Protein AF-A0A9E5QUZ0-F1 (afdb_monomer)

Mean predicted aligned error: 5.56 Å

Radius of gyration: 16.13 Å; Cα contacts (8 Å, |Δi|>4): 243; chains: 1; bounding box: 41×37×41 Å

Sequence (195 aa):
MTRPKVFGIGLQRSGTTSLHLALQQLGYRSRHFVPELLQGLAQNPVLEKYEAFSDNPVPLFFRELDALYPGSKFILTVRPIEAWLASCAWMFREKRRAWGFDTRADVREIHARWYGQHHFDEMVFRQVYIQHHQEVALHFAHRTQDLLTLHLEEGKGHWEELVDFLGIEACPRKPFPHHLDRGPWYRLWRSWRGA

pLDDT: mean 88.88, std 15.57, range [38.16, 98.81]

Secondary structure (DSSP, 8-state):
-PPPPEEE-PPTTSSHHHHHHHHHHTT--EEES-GGGGG-STT-HHHHH-SEEESTTGGGGHHHHHHHSTT-EEEEEE--HHHHHHHHHHHHHHTTTTTTTTT-HHHHHHHHHHHSSSS--HHHHHHHHHHHHHHHHHHTTT-GGGEEEEESSS-S-HHHHHHHHTT-S---SSPPP-TT--S-HHHHHHHHT--

Foldseek 3Di:
DDQAAEEEQAEPQLCQVLVQVLCVVVVWQEAEECLQCVVDDPPRVVPVVTRYYTYPPRNVCVVVVCV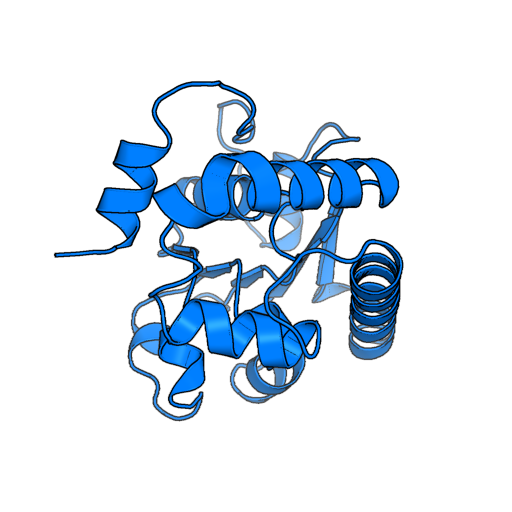VGPPHAYEYRDDPLVSSLVVLQCCQPPPCVVVVLVPDPSNQVSCCSQQVDSGDDSVSSSVSNVVSVVVVCVVCVPPVLRYHYHHPVDDDCSQVSVCVSSVHDDGDPDDRDDPPPPPPPVVVVVVSVPD

Nea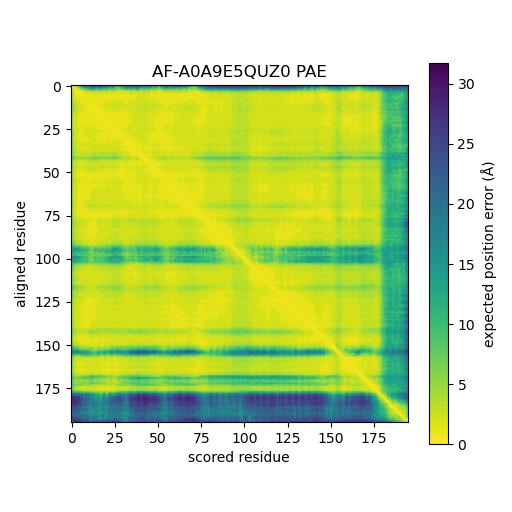rest PDB structures (foldseek):
  8y9p-assembly1_A  TM=7.844E-01  e=1.768E-12  Micromonospora sp.
  5tiz-assembly1_A  TM=7.396E-01  e=2.012E-10  Schistosoma japonicum
  5tix-assembly1_A  TM=7.441E-01  e=2.573E-10  Schistosoma haematobium
  6b54-assembly1_A  TM=7.383E-01  e=6.473E-10  Schistosoma haematobium
  7nxu-assembly1_A  TM=5.443E-01  e=2.080E+00  Tick-borne encephalitis virus

Solvent-accessible surface area (backbone atoms only — not comparable to full-atom values): 11357 Å² total; per-residue (Å²): 132,83,80,64,41,36,39,29,45,17,57,78,80,23,49,36,67,26,51,39,51,43,39,41,75,73,70,38,51,50,47,60,57,46,62,67,52,81,81,40,71,81,90,32,66,68,66,74,75,36,41,25,40,17,19,52,50,43,49,83,43,49,69,61,50,47,71,76,40,76,79,36,39,35,35,36,34,39,51,63,67,68,63,35,50,53,53,50,50,48,41,58,70,78,33,29,75,84,72,32,50,87,77,35,66,63,57,38,50,51,32,35,72,69,59,74,38,88,69,87,47,71,69,56,52,50,49,45,52,54,49,50,55,51,53,53,51,63,74,35,67,90,43,56,91,38,52,46,77,43,46,78,86,68,75,80,57,70,50,56,58,52,24,60,75,68,73,45,96,68,70,73,99,60,80,73,58,69,89,75,71,90,60,74,58,69,60,60,59,53,59,66,64,55,133

Structure (mmCIF, N/CA/C/O backbone):
data_AF-A0A9E5QUZ0-F1
#
_entry.id   AF-A0A9E5QUZ0-F1
#
loop_
_atom_site.group_PDB
_atom_site.id
_atom_site.type_symbol
_atom_site.label_atom_id
_atom_site.label_alt_id
_atom_site.label_comp_id
_atom_site.label_asym_id
_atom_site.label_entity_id
_atom_site.label_seq_id
_atom_site.pdbx_PDB_ins_code
_atom_site.Cartn_x
_atom_site.Cartn_y
_atom_site.Cartn_z
_atom_site.occupancy
_atom_site.B_iso_or_equiv
_atom_site.auth_seq_id
_atom_site.auth_comp_id
_atom_site.auth_asym_id
_atom_site.auth_atom_id
_atom_site.pdbx_PDB_model_num
ATOM 1 N N . MET A 1 1 ? -16.809 -7.770 19.202 1.00 46.09 1 MET A N 1
ATOM 2 C CA . MET A 1 1 ? -16.786 -7.557 17.738 1.00 46.09 1 MET A CA 1
ATOM 3 C C . MET A 1 1 ? -15.334 -7.519 17.296 1.00 46.09 1 MET A C 1
ATOM 5 O O . MET A 1 1 ? -14.530 -6.918 17.998 1.00 46.09 1 MET A O 1
ATOM 9 N N . THR A 1 2 ? -14.976 -8.210 16.216 1.00 67.69 2 THR A N 1
ATOM 10 C CA . THR A 1 2 ? -13.619 -8.167 15.651 1.00 67.69 2 THR A CA 1
ATOM 11 C C . THR A 1 2 ? -13.384 -6.808 14.998 1.00 67.69 2 THR A C 1
ATOM 13 O O . THR A 1 2 ? -14.261 -6.306 14.299 1.00 67.69 2 THR A O 1
ATOM 16 N N . ARG A 1 3 ? -12.219 -6.203 15.241 1.00 84.44 3 ARG A N 1
ATOM 17 C CA . ARG A 1 3 ? -11.814 -4.939 14.611 1.00 84.44 3 ARG A CA 1
ATOM 18 C C . ARG A 1 3 ? -11.865 -5.080 13.076 1.00 84.44 3 ARG A C 1
ATOM 20 O O . ARG A 1 3 ? -11.424 -6.124 12.587 1.00 84.44 3 ARG A O 1
ATOM 27 N N . PRO A 1 4 ? -12.369 -4.083 12.321 1.00 93.19 4 PRO A N 1
ATOM 28 C CA . PRO A 1 4 ? -12.302 -4.106 10.861 1.00 93.19 4 PRO A CA 1
ATOM 29 C C . PRO A 1 4 ? -10.870 -4.295 10.359 1.00 93.19 4 PRO A C 1
ATOM 31 O O . PRO A 1 4 ? -9.925 -3.795 10.980 1.00 93.19 4 PRO A O 1
ATOM 34 N N . LYS A 1 5 ? -10.699 -5.002 9.235 1.00 97.31 5 LYS A N 1
ATOM 35 C CA . LYS A 1 5 ? -9.377 -5.114 8.608 1.00 97.31 5 LYS A CA 1
ATOM 36 C C . LYS A 1 5 ? -8.971 -3.783 7.989 1.00 97.31 5 LYS A C 1
ATOM 38 O O . LYS A 1 5 ? -9.818 -3.006 7.552 1.00 97.31 5 LYS A O 1
ATOM 43 N N . VAL A 1 6 ? -7.664 -3.546 7.939 1.00 98.56 6 VAL A N 1
ATOM 44 C CA . VAL A 1 6 ? -7.078 -2.354 7.322 1.00 98.56 6 VAL A CA 1
ATOM 45 C C . VAL A 1 6 ? -6.160 -2.759 6.175 1.00 98.56 6 VAL A C 1
ATOM 47 O O . VAL A 1 6 ? -5.196 -3.499 6.372 1.00 98.56 6 VAL A O 1
ATOM 50 N N . PHE A 1 7 ? -6.419 -2.244 4.979 1.00 98.75 7 PHE A N 1
ATOM 51 C CA . PHE A 1 7 ? -5.617 -2.525 3.791 1.00 98.75 7 PHE A CA 1
ATOM 52 C C . PHE A 1 7 ? -4.936 -1.252 3.285 1.00 98.75 7 PHE A C 1
ATOM 54 O O . PHE A 1 7 ? -5.567 -0.324 2.787 1.00 98.75 7 PHE A O 1
ATOM 61 N N . GLY A 1 8 ? -3.614 -1.216 3.405 1.00 98.69 8 GLY A N 1
ATOM 62 C CA . GLY A 1 8 ? -2.746 -0.240 2.770 1.00 98.69 8 GLY A CA 1
ATOM 63 C C . GLY A 1 8 ? -2.577 -0.572 1.293 1.00 98.69 8 GLY A C 1
ATOM 64 O O . GLY A 1 8 ? -1.855 -1.506 0.946 1.00 98.69 8 GLY A O 1
ATOM 65 N N . ILE A 1 9 ? -3.222 0.218 0.441 1.00 98.75 9 ILE A N 1
ATOM 66 C CA . ILE A 1 9 ? -3.304 0.017 -1.011 1.00 98.75 9 ILE A CA 1
ATOM 67 C C . ILE A 1 9 ? -2.435 1.010 -1.791 1.00 98.75 9 ILE A C 1
ATOM 69 O O . ILE A 1 9 ? -2.605 1.182 -2.992 1.00 98.75 9 ILE A O 1
ATOM 73 N N . GLY A 1 10 ? -1.493 1.680 -1.129 1.00 97.94 10 GLY A N 1
ATOM 74 C CA . GLY A 1 10 ? -0.444 2.430 -1.815 1.00 97.94 10 GLY A CA 1
ATOM 75 C C . GLY A 1 10 ? 0.527 1.503 -2.547 1.00 97.94 10 GLY A C 1
ATOM 76 O O . GLY A 1 10 ? 0.887 0.441 -2.034 1.00 97.94 10 GLY A O 1
ATOM 77 N N . LEU A 1 11 ? 0.978 1.922 -3.732 1.00 97.44 11 LEU A N 1
ATOM 78 C CA . LEU A 1 11 ? 2.043 1.235 -4.465 1.00 97.44 11 LEU A CA 1
ATOM 79 C C . LEU A 1 11 ? 3.343 1.214 -3.649 1.00 97.44 11 LEU A C 1
ATOM 81 O O . LEU A 1 11 ? 3.579 2.067 -2.784 1.00 97.44 11 LEU A O 1
ATOM 85 N N . GLN A 1 12 ? 4.247 0.277 -3.948 1.00 94.56 12 GLN A N 1
ATOM 86 C CA . GLN A 1 12 ? 5.554 0.275 -3.295 1.00 94.56 12 GLN A CA 1
ATOM 87 C C . GLN A 1 12 ? 6.223 1.643 -3.461 1.00 94.56 12 GLN A C 1
ATOM 89 O O . GLN A 1 12 ? 6.097 2.281 -4.501 1.00 94.56 12 GLN A O 1
ATOM 94 N N . ARG A 1 13 ? 6.969 2.092 -2.446 1.00 93.44 13 ARG A N 1
ATOM 95 C CA . ARG A 1 13 ? 7.664 3.401 -2.439 1.00 93.44 13 ARG A CA 1
ATOM 96 C C . ARG A 1 13 ? 6.797 4.644 -2.311 1.00 93.44 13 ARG A C 1
ATOM 98 O O . ARG A 1 13 ? 7.357 5.740 -2.367 1.00 93.44 13 ARG A O 1
ATOM 105 N N . SER A 1 14 ? 5.509 4.498 -2.010 1.00 94.31 14 SER A N 1
ATOM 106 C CA . SER A 1 14 ? 4.663 5.618 -1.578 1.00 94.31 14 SER A CA 1
ATOM 107 C C . SER A 1 14 ? 4.526 5.754 -0.052 1.00 94.31 14 SER A C 1
ATOM 109 O O . SER A 1 14 ? 3.660 6.473 0.423 1.00 94.31 14 SER A O 1
ATOM 111 N N . GLY A 1 15 ? 5.379 5.082 0.733 1.00 93.50 15 GLY A N 1
ATOM 112 C CA . GLY A 1 15 ? 5.372 5.168 2.203 1.00 93.50 15 GLY A CA 1
ATOM 113 C C . GLY A 1 15 ? 4.672 4.007 2.921 1.00 93.50 15 GLY A C 1
ATOM 114 O O . GLY A 1 15 ? 4.355 4.105 4.104 1.00 93.50 15 GLY A O 1
ATOM 115 N N . THR A 1 16 ? 4.506 2.866 2.247 1.00 95.56 16 THR A N 1
ATOM 116 C CA . THR A 1 16 ? 3.902 1.642 2.810 1.00 95.56 16 THR A CA 1
ATOM 117 C C . THR A 1 16 ? 4.578 1.153 4.098 1.00 95.56 16 THR A C 1
ATOM 119 O O . THR A 1 16 ? 3.905 0.684 5.011 1.00 95.56 16 THR A O 1
ATOM 122 N N . THR A 1 17 ? 5.899 1.318 4.229 1.00 94.25 17 THR A N 1
ATOM 123 C CA . THR A 1 17 ? 6.632 0.999 5.467 1.00 94.25 17 THR A CA 1
ATOM 124 C C . THR A 1 17 ? 6.256 1.920 6.629 1.00 94.25 17 THR A C 1
ATOM 126 O O . THR A 1 17 ? 6.066 1.450 7.749 1.00 94.25 17 THR A O 1
ATOM 129 N N . SER A 1 18 ? 6.134 3.225 6.378 1.00 94.38 18 SER A N 1
ATOM 130 C CA . SER A 1 18 ? 5.685 4.190 7.385 1.00 94.38 18 SER A CA 1
ATOM 131 C C . SER A 1 18 ? 4.272 3.863 7.861 1.00 94.38 18 SER A C 1
ATOM 133 O O . SER A 1 18 ? 4.036 3.810 9.066 1.00 94.38 18 SER A O 1
ATOM 135 N N . LEU A 1 19 ? 3.370 3.539 6.927 1.00 96.50 19 LEU A N 1
ATOM 136 C CA . LEU A 1 19 ? 2.016 3.087 7.246 1.00 96.50 19 LEU A CA 1
ATOM 137 C C . LEU A 1 19 ? 2.019 1.813 8.104 1.00 96.50 19 LEU A C 1
ATOM 139 O O . LEU A 1 19 ? 1.341 1.762 9.127 1.00 96.50 19 LEU A O 1
ATOM 143 N N . HIS A 1 20 ? 2.803 0.799 7.726 1.00 97.31 20 HIS A N 1
ATOM 144 C CA . HIS A 1 20 ? 2.933 -0.437 8.501 1.00 97.31 20 HIS A CA 1
ATOM 145 C C . HIS A 1 20 ? 3.339 -0.161 9.952 1.00 97.31 20 HIS A C 1
ATOM 147 O O . HIS A 1 20 ? 2.675 -0.620 10.883 1.00 97.31 20 HIS A O 1
ATOM 153 N N . LEU A 1 21 ? 4.402 0.626 10.145 1.00 95.62 21 LEU A N 1
ATOM 154 C CA . LEU A 1 21 ? 4.889 0.993 11.472 1.00 95.62 21 LEU A CA 1
ATOM 155 C C . LEU A 1 21 ? 3.842 1.799 12.245 1.00 95.62 21 LEU A C 1
ATOM 157 O O . LEU A 1 21 ? 3.655 1.558 13.434 1.00 95.62 21 LEU A O 1
ATOM 161 N N . ALA A 1 22 ? 3.134 2.721 11.590 1.00 95.88 22 ALA A N 1
ATOM 162 C CA . ALA A 1 22 ? 2.086 3.508 12.230 1.00 95.88 22 ALA A CA 1
ATOM 163 C C . ALA A 1 22 ? 0.955 2.605 12.747 1.00 95.88 22 ALA A C 1
ATOM 165 O O . ALA A 1 22 ? 0.568 2.698 13.910 1.00 95.88 22 ALA A O 1
ATOM 166 N N . LEU A 1 23 ? 0.504 1.649 11.931 1.00 96.75 23 LEU A N 1
ATOM 167 C CA . LEU A 1 23 ? -0.525 0.682 12.315 1.00 96.75 23 LEU A CA 1
ATOM 168 C C . LEU A 1 23 ? -0.063 -0.223 13.467 1.00 96.75 23 LEU A C 1
ATOM 170 O O . LEU A 1 23 ? -0.828 -0.444 14.405 1.00 96.75 23 LEU A O 1
ATOM 174 N N . GLN A 1 24 ? 1.194 -0.682 13.471 1.00 95.50 24 GLN A N 1
ATOM 175 C CA . GLN A 1 24 ? 1.748 -1.417 14.620 1.00 95.50 24 GLN A CA 1
ATOM 176 C C . GLN A 1 24 ? 1.732 -0.576 15.901 1.00 95.50 24 GLN A C 1
ATOM 178 O O . GLN A 1 24 ? 1.397 -1.069 16.976 1.00 95.50 24 GLN A O 1
ATOM 183 N N . GLN A 1 25 ? 2.072 0.708 15.794 1.00 95.12 25 GLN A N 1
ATOM 184 C CA . GLN A 1 25 ? 2.065 1.629 16.928 1.00 95.12 25 GLN A CA 1
ATOM 185 C C . GLN A 1 25 ? 0.653 1.944 17.445 1.00 95.12 25 GLN A C 1
ATOM 187 O O . GLN A 1 25 ? 0.525 2.304 18.612 1.00 95.12 25 GLN A O 1
ATOM 192 N N . LEU A 1 26 ? -0.377 1.759 16.614 1.00 95.00 26 LEU A N 1
ATOM 193 C CA . LEU A 1 26 ? -1.802 1.805 16.971 1.00 95.00 26 LEU A CA 1
ATOM 194 C C . LEU A 1 26 ? -2.354 0.440 17.435 1.00 95.00 26 LEU A C 1
ATOM 196 O O . LEU A 1 26 ? -3.571 0.245 17.525 1.00 95.00 26 LEU A O 1
ATOM 200 N N . GLY A 1 27 ? -1.468 -0.524 17.697 1.00 94.69 27 GLY A N 1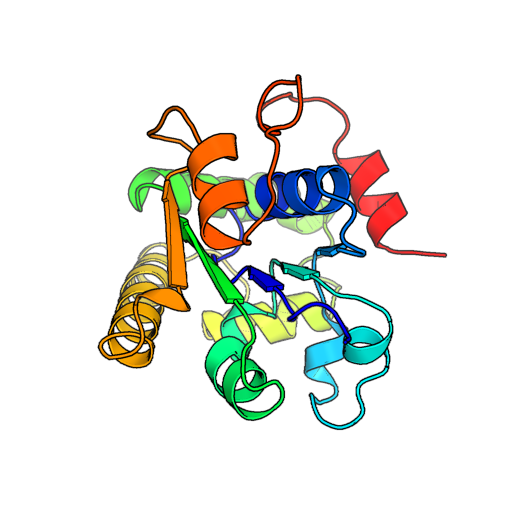
ATOM 201 C CA . GLY A 1 27 ? -1.810 -1.834 18.248 1.00 94.69 27 GLY A CA 1
ATOM 202 C C . GLY A 1 27 ? -2.347 -2.846 17.236 1.00 94.69 27 GLY A C 1
ATOM 203 O O . GLY A 1 27 ? -2.790 -3.911 17.651 1.00 94.69 27 GLY A O 1
ATOM 204 N N . TYR A 1 28 ? -2.321 -2.557 15.930 1.00 96.31 28 TYR A N 1
ATOM 205 C CA . TYR A 1 28 ? -2.699 -3.553 14.926 1.00 96.31 28 TYR A CA 1
ATOM 206 C C . TYR A 1 28 ? -1.621 -4.625 14.783 1.00 96.31 28 TYR A C 1
ATOM 208 O O . TYR A 1 28 ? -0.425 -4.327 14.660 1.00 96.31 28 TYR A O 1
ATOM 216 N N . ARG A 1 29 ? -2.055 -5.878 14.626 1.00 97.00 29 ARG A N 1
ATOM 217 C CA . ARG A 1 29 ? -1.212 -6.921 14.030 1.00 97.00 29 ARG A CA 1
ATOM 218 C C . ARG A 1 29 ? -1.064 -6.633 12.538 1.00 97.00 29 ARG A C 1
ATOM 220 O O . ARG A 1 29 ? -1.837 -7.128 11.724 1.00 97.00 29 ARG A O 1
ATOM 227 N N . SER A 1 30 ? -0.091 -5.795 12.187 1.00 97.50 30 SER A N 1
ATOM 228 C CA . SER A 1 30 ? 0.174 -5.399 10.802 1.00 97.50 30 SER A CA 1
ATOM 229 C C . SER A 1 30 ? 1.192 -6.321 10.123 1.00 97.50 30 SER A C 1
ATOM 231 O O . SER A 1 30 ? 2.169 -6.739 10.750 1.00 97.50 30 SER A O 1
ATOM 233 N N . ARG A 1 31 ? 0.985 -6.610 8.835 1.00 97.50 31 ARG A N 1
ATOM 234 C CA . ARG A 1 31 ? 1.892 -7.341 7.940 1.00 97.50 31 ARG A CA 1
ATOM 235 C C . ARG A 1 31 ? 2.284 -6.433 6.768 1.00 97.50 31 ARG A C 1
ATOM 237 O O . ARG A 1 31 ? 1.425 -5.857 6.104 1.00 97.50 31 ARG A O 1
ATOM 244 N N . HIS A 1 32 ? 3.585 -6.299 6.527 1.00 96.69 32 HIS A N 1
ATOM 245 C CA . HIS A 1 32 ? 4.154 -5.564 5.391 1.00 96.69 32 HIS A CA 1
ATOM 246 C C . HIS A 1 32 ? 4.755 -6.556 4.404 1.00 96.69 32 HIS A C 1
ATOM 248 O O . HIS A 1 32 ? 5.459 -7.464 4.845 1.00 96.69 32 HIS A O 1
ATOM 254 N N . PHE A 1 33 ? 4.465 -6.365 3.115 1.00 95.44 33 PHE A N 1
ATOM 255 C CA . PHE A 1 33 ? 4.785 -7.278 2.017 1.00 95.44 33 PHE A CA 1
ATOM 256 C C . PHE A 1 33 ? 4.197 -8.689 2.228 1.00 95.44 33 PHE A C 1
ATOM 258 O O . PHE A 1 33 ? 4.671 -9.465 3.058 1.00 95.44 33 PHE A O 1
ATOM 265 N N . VAL A 1 34 ? 3.140 -9.021 1.479 1.00 96.56 34 VAL A N 1
ATOM 266 C CA . VAL A 1 34 ? 2.245 -10.166 1.766 1.00 96.56 34 VAL A CA 1
ATOM 267 C C . VAL A 1 34 ? 2.179 -11.162 0.592 1.00 96.56 34 VAL A C 1
ATOM 269 O O . VAL A 1 34 ? 1.112 -11.376 0.012 1.00 96.56 34 VAL A O 1
ATOM 272 N N . PRO A 1 35 ? 3.311 -11.750 0.158 1.00 95.50 35 PRO A N 1
ATOM 273 C CA . PRO A 1 35 ? 3.368 -12.600 -1.036 1.00 95.50 35 PRO A CA 1
ATOM 274 C C . PRO A 1 35 ? 2.466 -13.838 -0.944 1.00 95.50 35 PRO A C 1
ATOM 276 O O . PRO A 1 35 ? 2.113 -14.413 -1.969 1.00 95.50 35 PRO A O 1
ATOM 279 N N . GLU A 1 36 ? 2.054 -14.228 0.264 1.00 96.88 36 GLU A N 1
ATOM 280 C CA . GLU A 1 36 ? 1.112 -15.316 0.514 1.00 96.88 36 GLU A CA 1
ATOM 281 C C . GLU A 1 36 ? -0.221 -15.110 -0.231 1.00 96.88 36 GLU A C 1
ATOM 283 O O . GLU A 1 36 ? -0.866 -16.092 -0.588 1.00 96.88 36 GLU A O 1
ATOM 288 N N . LEU A 1 37 ? -0.616 -13.865 -0.534 1.00 97.62 37 LEU A N 1
ATOM 289 C CA . LEU A 1 37 ? -1.840 -13.572 -1.295 1.00 97.62 37 LEU A CA 1
ATOM 290 C C . LEU A 1 37 ? -1.779 -14.044 -2.757 1.00 97.62 37 LEU A C 1
ATOM 292 O O . LEU A 1 37 ? -2.824 -14.282 -3.359 1.00 97.62 37 LEU A O 1
ATOM 296 N N . LEU A 1 38 ? -0.581 -14.237 -3.326 1.00 96.44 38 LEU A N 1
ATOM 297 C CA . LEU A 1 38 ? -0.421 -14.802 -4.675 1.00 96.44 38 LEU A CA 1
ATOM 298 C C . LEU A 1 38 ? -0.912 -16.256 -4.757 1.00 96.44 38 LEU A C 1
ATOM 300 O O . LEU A 1 38 ? -1.264 -16.723 -5.835 1.00 96.44 38 LEU A O 1
ATOM 304 N N . GLN A 1 39 ? -0.968 -16.958 -3.620 1.00 94.94 39 GLN A N 1
ATOM 305 C CA . GLN A 1 39 ? -1.424 -18.349 -3.527 1.00 94.94 39 GLN A CA 1
ATOM 306 C C . GLN A 1 39 ? -2.958 -18.464 -3.466 1.00 94.94 39 GLN A C 1
ATOM 308 O O . GLN A 1 39 ? -3.491 -19.571 -3.479 1.00 94.94 39 GLN A O 1
ATOM 313 N N . GLY A 1 40 ? -3.667 -17.331 -3.412 1.00 95.69 40 GLY A N 1
ATOM 314 C CA . GLY A 1 40 ? -5.121 -17.252 -3.297 1.00 95.69 40 GLY A CA 1
ATOM 315 C C . GLY A 1 40 ? -5.560 -16.473 -2.058 1.00 95.69 40 GLY A C 1
ATOM 316 O O . GLY A 1 40 ? -4.865 -16.436 -1.045 1.00 95.69 40 GLY A O 1
ATOM 317 N N . LEU A 1 41 ? -6.725 -15.828 -2.140 1.00 96.06 41 LEU A N 1
ATOM 318 C CA . LEU A 1 41 ? -7.267 -15.003 -1.051 1.00 96.06 41 LEU A CA 1
ATOM 319 C C . LEU A 1 41 ? -8.213 -15.789 -0.136 1.00 96.06 41 LEU A C 1
ATOM 321 O O . LEU A 1 41 ? -8.233 -15.579 1.074 1.00 96.06 41 LEU A O 1
ATOM 325 N N . ALA A 1 42 ? -8.992 -16.710 -0.706 1.00 92.00 42 ALA A N 1
ATOM 326 C CA . ALA A 1 42 ? -9.941 -17.514 0.050 1.00 92.00 42 ALA A CA 1
ATOM 327 C C . ALA A 1 42 ? -9.207 -18.421 1.045 1.00 92.00 42 ALA A C 1
ATOM 329 O O . ALA A 1 42 ? -8.295 -19.150 0.664 1.00 92.00 42 ALA A O 1
ATOM 330 N N . GLN A 1 43 ? -9.630 -18.386 2.314 1.00 88.81 43 GLN A N 1
ATOM 331 C CA . GLN A 1 43 ? -9.069 -19.208 3.396 1.00 88.81 43 GLN A CA 1
ATOM 332 C C . GLN A 1 43 ? -7.552 -19.023 3.585 1.00 88.81 43 GLN A C 1
ATOM 334 O O . GLN A 1 43 ? -6.875 -19.912 4.098 1.00 88.81 43 GLN A O 1
ATOM 339 N N . ASN A 1 44 ? -7.002 -17.869 3.187 1.00 94.81 44 ASN A N 1
ATOM 340 C CA . ASN A 1 44 ? -5.579 -17.607 3.333 1.00 94.81 44 ASN A CA 1
ATOM 341 C C . ASN A 1 44 ? -5.224 -17.375 4.818 1.00 94.81 44 ASN A C 1
ATOM 343 O O . ASN A 1 44 ? -5.670 -16.380 5.399 1.00 94.81 44 ASN A O 1
ATOM 347 N N . PRO A 1 45 ? -4.377 -18.217 5.446 1.00 95.56 45 PRO A N 1
ATOM 348 C CA . PRO A 1 45 ? -4.069 -18.098 6.872 1.00 95.56 45 PRO A CA 1
ATOM 349 C C . PRO A 1 45 ? -3.438 -16.758 7.265 1.00 95.56 45 PRO A C 1
ATOM 351 O O . PRO A 1 45 ? -3.577 -16.322 8.411 1.00 95.56 45 PRO A O 1
ATOM 354 N N . VAL A 1 46 ? -2.748 -16.079 6.335 1.00 96.56 46 VAL A N 1
ATOM 355 C CA . VAL A 1 46 ? -2.166 -14.759 6.613 1.00 96.56 46 VAL A CA 1
ATOM 356 C C . VAL A 1 46 ? -3.258 -13.727 6.884 1.00 96.56 46 VAL A C 1
ATOM 358 O O . VAL A 1 46 ? -3.097 -12.890 7.773 1.00 96.56 46 VAL A O 1
ATOM 361 N N . LEU A 1 47 ? -4.380 -13.817 6.162 1.00 96.00 47 LEU A N 1
ATOM 362 C CA . LEU A 1 47 ? -5.487 -12.882 6.292 1.00 96.00 47 LEU A CA 1
ATOM 363 C C . LEU A 1 47 ? -6.187 -13.057 7.640 1.00 96.00 47 LEU A C 1
ATOM 365 O O . LEU A 1 47 ? -6.603 -12.065 8.223 1.00 96.00 47 LEU A O 1
ATOM 369 N N . GLU A 1 48 ? -6.217 -14.265 8.201 1.00 92.38 48 GLU A N 1
ATOM 370 C CA . GLU A 1 48 ? -6.784 -14.525 9.532 1.00 92.38 48 GLU A CA 1
ATOM 371 C C . GLU A 1 48 ? -5.830 -14.161 10.684 1.00 92.38 48 GLU A C 1
ATOM 373 O O . GLU A 1 48 ? -6.251 -13.724 11.759 1.00 92.38 48 GLU A O 1
ATOM 378 N N . LYS A 1 49 ? -4.516 -14.293 10.467 1.00 95.38 49 LYS A N 1
ATOM 379 C CA . LYS A 1 49 ? -3.494 -14.033 11.495 1.00 95.38 49 LYS A CA 1
ATOM 380 C C . LYS A 1 49 ? -3.243 -12.545 11.757 1.00 95.38 49 LYS A C 1
ATOM 382 O O . LYS A 1 49 ? -2.795 -12.193 12.853 1.00 95.38 49 LYS A O 1
ATOM 387 N N . TYR A 1 50 ? -3.492 -11.689 10.774 1.00 97.38 50 TYR A N 1
ATOM 388 C CA . TYR A 1 50 ? -3.204 -10.258 10.837 1.00 97.38 50 TYR A CA 1
ATOM 389 C C . TYR A 1 50 ? -4.471 -9.418 10.626 1.00 97.38 50 TYR A C 1
ATOM 391 O O . TYR A 1 50 ? -5.498 -9.876 10.127 1.00 97.38 50 TYR A O 1
ATOM 399 N N . GLU A 1 51 ? -4.398 -8.165 11.057 1.00 97.62 51 GLU A N 1
ATOM 400 C CA . GLU A 1 51 ? -5.515 -7.210 11.047 1.00 97.62 51 GLU A CA 1
ATOM 401 C C . GLU A 1 51 ? -5.271 -6.071 10.066 1.00 97.62 51 GLU A C 1
ATOM 403 O O . GLU A 1 51 ? -6.214 -5.446 9.592 1.00 97.62 51 GLU A O 1
ATOM 408 N N . ALA A 1 52 ? -4.002 -5.808 9.762 1.00 98.38 52 ALA A N 1
ATOM 409 C CA . ALA A 1 52 ? -3.593 -4.780 8.833 1.00 98.38 52 ALA A CA 1
ATOM 410 C C . ALA A 1 52 ? -2.579 -5.330 7.829 1.00 98.38 52 ALA A C 1
ATOM 412 O O . ALA A 1 52 ? -1.686 -6.093 8.197 1.00 98.38 52 ALA A O 1
ATOM 413 N N . PHE A 1 53 ? -2.688 -4.911 6.576 1.00 98.62 53 PHE A N 1
ATOM 414 C CA . PHE A 1 53 ? -1.851 -5.387 5.477 1.00 98.62 53 PHE A CA 1
ATOM 415 C C . PHE A 1 53 ? -1.393 -4.195 4.654 1.00 98.62 53 PHE A C 1
ATOM 417 O O . PHE A 1 53 ? -2.155 -3.256 4.466 1.00 98.62 53 PHE A O 1
ATOM 424 N N . SER A 1 54 ? -0.155 -4.194 4.178 1.00 98.06 54 SER A N 1
ATOM 425 C CA . SER A 1 54 ? 0.374 -3.093 3.367 1.00 98.06 54 SER A CA 1
ATOM 426 C C . SER A 1 54 ? 1.489 -3.572 2.451 1.00 98.06 54 SER A C 1
ATOM 428 O O . SER A 1 54 ? 2.124 -4.593 2.729 1.00 98.06 54 SER A O 1
ATOM 430 N N . ASP A 1 55 ? 1.758 -2.780 1.412 1.00 97.25 55 ASP A N 1
ATOM 431 C CA . ASP A 1 55 ? 2.722 -3.089 0.351 1.00 97.25 55 ASP A CA 1
ATOM 432 C C . ASP A 1 55 ? 2.305 -4.279 -0.518 1.00 97.25 55 ASP A C 1
ATOM 434 O O . ASP A 1 55 ? 1.265 -4.907 -0.317 1.00 97.25 55 ASP A O 1
ATOM 438 N N . ASN A 1 56 ? 3.104 -4.570 -1.538 1.00 96.81 56 ASN A N 1
ATOM 439 C CA . ASN A 1 56 ? 2.770 -5.612 -2.494 1.00 96.81 56 ASN A CA 1
ATOM 440 C C . ASN A 1 56 ? 2.562 -6.994 -1.847 1.00 96.81 56 ASN A C 1
ATOM 442 O O . ASN A 1 56 ? 3.258 -7.348 -0.895 1.00 96.81 56 ASN A O 1
ATOM 446 N N . PRO A 1 57 ? 1.646 -7.811 -2.389 1.00 97.75 57 PRO A N 1
AT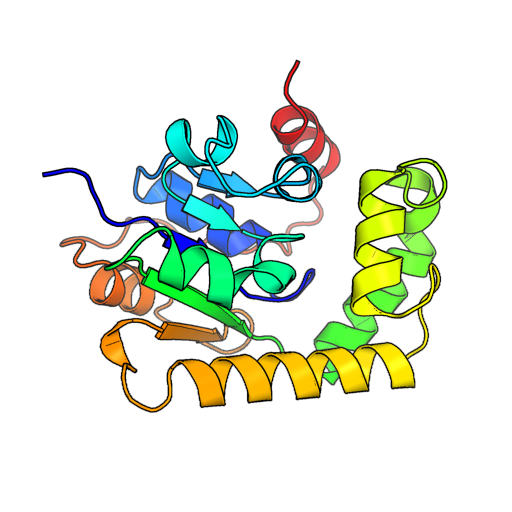OM 447 C CA . PRO A 1 57 ? 0.753 -7.561 -3.521 1.00 97.75 57 PRO A CA 1
ATOM 448 C C . PRO A 1 57 ? -0.606 -6.960 -3.115 1.00 97.75 57 PRO A C 1
ATOM 450 O O . PRO A 1 57 ? -1.529 -7.008 -3.916 1.00 97.75 57 PRO A O 1
ATOM 453 N N . VAL A 1 58 ? -0.777 -6.417 -1.901 1.00 98.56 58 VAL A N 1
ATOM 454 C CA . VAL A 1 58 ? -2.088 -5.941 -1.404 1.00 98.56 58 VAL A CA 1
ATOM 455 C C . VAL A 1 58 ? -2.818 -5.022 -2.397 1.00 98.56 58 VAL A C 1
ATOM 457 O O . VAL A 1 58 ? -4.000 -5.269 -2.638 1.00 98.56 58 VAL A O 1
ATOM 460 N N . PRO A 1 59 ? -2.166 -4.031 -3.047 1.00 98.56 59 PRO A N 1
ATOM 461 C CA . PRO A 1 59 ? -2.870 -3.166 -3.987 1.00 98.56 59 PRO A CA 1
ATOM 462 C C . PRO A 1 59 ? -3.308 -3.868 -5.283 1.00 98.56 59 PRO A C 1
ATOM 464 O O . PRO A 1 59 ? -4.196 -3.351 -5.942 1.00 98.56 59 PRO A O 1
ATOM 467 N N . LEU A 1 60 ? -2.755 -5.039 -5.641 1.00 98.31 60 LEU A N 1
ATOM 468 C CA . LEU A 1 60 ? -3.244 -5.833 -6.784 1.00 98.31 60 LEU A CA 1
ATOM 469 C C . LEU A 1 60 ? -4.619 -6.451 -6.513 1.00 98.31 60 LEU A C 1
ATOM 471 O O . LEU A 1 60 ? -5.346 -6.737 -7.454 1.00 98.31 60 LEU A O 1
ATOM 475 N N . PHE A 1 61 ? -4.946 -6.685 -5.240 1.00 98.50 61 PHE A N 1
ATOM 476 C CA . PHE A 1 61 ? -6.103 -7.475 -4.814 1.00 98.50 61 PHE A CA 1
ATOM 477 C C . PHE A 1 61 ? -7.137 -6.651 -4.041 1.00 98.50 61 PHE A C 1
ATOM 479 O O . PHE A 1 61 ? -7.964 -7.208 -3.323 1.00 98.50 61 PHE A O 1
ATOM 486 N N . PHE A 1 62 ? -7.065 -5.317 -4.086 1.00 98.56 62 PHE A N 1
ATOM 487 C CA . PHE A 1 62 ? -7.852 -4.488 -3.169 1.00 98.56 62 PHE A CA 1
ATOM 488 C C . PHE A 1 62 ? -9.368 -4.649 -3.351 1.00 98.56 62 PHE A C 1
ATOM 490 O O . PHE A 1 62 ? -10.098 -4.600 -2.364 1.00 98.56 62 PHE A O 1
ATOM 497 N N . ARG A 1 63 ? -9.838 -4.886 -4.584 1.00 98.44 63 ARG A N 1
ATOM 498 C CA . ARG A 1 63 ? -11.265 -5.086 -4.885 1.00 98.44 63 ARG A CA 1
ATOM 499 C C . ARG A 1 63 ? -11.763 -6.411 -4.326 1.00 98.44 63 ARG A C 1
ATOM 501 O O . ARG A 1 63 ? -12.826 -6.481 -3.717 1.00 98.44 63 ARG A O 1
ATOM 508 N N . GLU A 1 64 ? -10.977 -7.462 -4.514 1.00 98.44 64 GLU A N 1
ATOM 509 C CA . GLU A 1 64 ? -11.271 -8.796 -4.014 1.00 98.44 64 GLU A CA 1
ATOM 510 C C . GLU A 1 64 ? -11.207 -8.833 -2.485 1.00 98.44 64 GLU A C 1
ATOM 512 O O . GLU A 1 64 ? -12.048 -9.461 -1.849 1.00 98.44 64 GLU A O 1
ATOM 517 N N . LEU A 1 65 ? -10.251 -8.121 -1.882 1.00 98.38 65 LEU A N 1
ATOM 518 C CA . LEU A 1 65 ? -10.149 -7.974 -0.431 1.00 98.38 65 LEU A CA 1
ATOM 519 C C . LEU A 1 65 ? -11.338 -7.198 0.158 1.00 98.38 65 LEU A C 1
ATOM 521 O O . LEU A 1 65 ? -11.836 -7.595 1.209 1.00 98.38 65 LEU A O 1
ATOM 525 N N . ASP A 1 66 ? -11.826 -6.149 -0.515 1.00 97.94 66 ASP A N 1
ATOM 526 C CA . ASP A 1 66 ? -13.050 -5.424 -0.124 1.00 97.94 66 ASP A CA 1
ATOM 527 C C . ASP A 1 66 ? -14.286 -6.331 -0.176 1.00 97.94 66 ASP A C 1
ATOM 529 O O . ASP A 1 66 ? -15.071 -6.379 0.772 1.00 97.94 66 ASP A O 1
ATOM 533 N N . ALA A 1 67 ? -14.416 -7.129 -1.240 1.00 97.31 67 ALA A N 1
ATOM 534 C CA . ALA A 1 67 ? -15.508 -8.088 -1.373 1.00 97.31 67 ALA A CA 1
ATOM 535 C C . ALA A 1 67 ? -15.456 -9.202 -0.309 1.00 97.31 67 ALA A C 1
ATOM 537 O O . ALA A 1 67 ? -16.495 -9.604 0.215 1.00 97.31 67 ALA A O 1
ATOM 538 N N . LEU A 1 68 ? -14.259 -9.702 0.018 1.00 96.81 68 LEU A N 1
ATOM 539 C CA . LEU A 1 68 ? -14.066 -10.788 0.986 1.00 96.81 68 LEU A CA 1
ATOM 540 C C . LEU A 1 68 ? -14.208 -10.339 2.442 1.00 96.81 68 LEU A C 1
ATOM 542 O O . LEU A 1 68 ? -14.627 -11.134 3.283 1.00 96.81 68 LEU A O 1
ATOM 546 N N . TYR A 1 69 ? -13.878 -9.083 2.746 1.00 95.88 69 TYR A N 1
ATOM 547 C CA . TYR A 1 69 ? -13.939 -8.542 4.101 1.00 95.88 69 TYR A CA 1
ATOM 548 C C . TYR A 1 69 ? -14.777 -7.256 4.153 1.00 95.88 69 TYR A C 1
ATOM 550 O O . TYR A 1 69 ? -14.221 -6.164 4.332 1.00 95.88 69 TYR A O 1
ATOM 558 N N . PRO A 1 70 ? -16.118 -7.364 4.058 1.00 95.00 70 PRO A N 1
ATOM 559 C CA . PRO A 1 70 ? -17.009 -6.216 4.168 1.00 95.00 70 PRO A CA 1
ATOM 560 C C . PRO A 1 70 ? -16.774 -5.414 5.454 1.00 95.00 70 PRO A C 1
ATOM 562 O O . PRO A 1 70 ? -16.574 -5.973 6.533 1.00 95.00 70 PRO A O 1
ATOM 565 N N . GLY A 1 71 ? -16.812 -4.086 5.338 1.00 95.00 71 GLY A N 1
ATOM 566 C CA . GLY A 1 71 ? -16.567 -3.160 6.450 1.00 95.00 71 GLY A CA 1
ATOM 567 C C . GLY A 1 71 ? -15.090 -2.853 6.719 1.00 95.00 71 GLY A C 1
ATOM 568 O O . GLY A 1 71 ? -14.800 -2.096 7.644 1.00 95.00 71 GLY A O 1
ATOM 569 N N . SER A 1 72 ? -14.164 -3.407 5.930 1.00 97.25 72 SER A N 1
ATOM 570 C CA . SER A 1 72 ? -12.740 -3.056 5.995 1.00 97.25 72 SER A CA 1
ATOM 571 C C . SER A 1 72 ? -12.479 -1.592 5.638 1.00 97.25 72 SER A C 1
ATOM 573 O O . SER A 1 72 ? -13.263 -0.948 4.942 1.00 97.25 72 SER A O 1
ATOM 575 N N . LYS A 1 73 ? -11.342 -1.076 6.109 1.00 98.25 73 LYS A N 1
ATOM 576 C CA . LYS A 1 73 ? -10.854 0.276 5.830 1.00 98.25 73 LYS A CA 1
ATOM 577 C C . LYS A 1 73 ? -9.642 0.234 4.908 1.00 98.25 73 LYS A C 1
ATOM 579 O O . LYS A 1 73 ? -8.747 -0.594 5.085 1.00 98.25 73 LYS A O 1
ATOM 584 N N . PHE A 1 74 ? -9.589 1.150 3.952 1.00 98.81 74 PHE A N 1
ATOM 585 C CA . PHE A 1 74 ? -8.545 1.218 2.937 1.00 98.81 74 PHE A CA 1
ATOM 586 C C . PHE A 1 74 ? -7.750 2.508 3.072 1.00 98.81 74 PHE A C 1
ATOM 588 O O . PHE A 1 74 ? -8.309 3.577 3.293 1.00 98.81 74 PHE A O 1
ATOM 595 N N . ILE A 1 75 ? -6.428 2.406 2.954 1.00 98.69 75 ILE A N 1
ATOM 596 C CA . ILE A 1 75 ? -5.519 3.546 3.075 1.00 98.69 75 ILE A CA 1
ATOM 597 C C . ILE A 1 75 ? -4.634 3.599 1.833 1.00 98.69 75 ILE A C 1
ATOM 599 O O . ILE A 1 75 ? -3.777 2.735 1.626 1.00 98.69 75 ILE A O 1
ATOM 603 N N . LEU A 1 76 ? -4.827 4.621 1.007 1.00 98.50 76 LEU A N 1
ATOM 604 C CA . LEU A 1 76 ? -3.998 4.912 -0.154 1.00 98.50 76 LEU A CA 1
ATOM 605 C C . LEU A 1 76 ? -2.886 5.881 0.257 1.00 98.50 76 LEU A C 1
ATOM 607 O O . LEU A 1 76 ? -3.125 7.069 0.448 1.00 98.50 76 LEU A O 1
ATOM 611 N N . THR A 1 77 ? -1.657 5.385 0.400 1.00 96.75 77 THR A N 1
ATOM 612 C CA . THR A 1 77 ? -0.499 6.267 0.601 1.00 96.75 77 THR A CA 1
ATOM 613 C C . THR A 1 77 ? -0.045 6.841 -0.734 1.00 96.75 77 THR A C 1
ATOM 615 O O . THR A 1 77 ? 0.224 6.085 -1.676 1.00 96.75 77 THR A O 1
ATOM 618 N N . VAL A 1 78 ? 0.064 8.168 -0.803 1.00 93.31 78 VAL A N 1
ATOM 619 C CA . VAL A 1 78 ? 0.359 8.923 -2.024 1.00 93.31 78 VAL A CA 1
ATOM 620 C C . VAL A 1 78 ? 1.681 9.664 -1.882 1.00 93.31 78 VAL A C 1
ATOM 622 O O . VAL A 1 78 ? 2.039 10.187 -0.826 1.00 93.31 78 VAL A O 1
ATOM 625 N N . ARG A 1 79 ? 2.412 9.696 -2.993 1.00 90.19 79 ARG A N 1
ATOM 626 C CA . ARG A 1 79 ? 3.674 10.409 -3.169 1.00 90.19 79 ARG A CA 1
ATOM 627 C C . ARG A 1 79 ? 3.654 11.103 -4.529 1.00 90.19 79 ARG A C 1
ATOM 629 O O . ARG A 1 79 ? 3.247 10.422 -5.470 1.00 90.19 79 ARG A O 1
ATOM 636 N N . PRO A 1 80 ? 4.120 12.357 -4.680 1.00 93.00 80 PRO A N 1
ATOM 637 C CA . PRO A 1 80 ? 4.217 13.000 -5.990 1.00 93.00 80 PRO A CA 1
ATOM 638 C C . PRO A 1 80 ? 4.869 12.080 -7.025 1.00 93.00 80 PRO A C 1
ATOM 640 O O . PRO A 1 80 ? 5.902 11.462 -6.750 1.00 93.00 80 PRO A O 1
ATOM 643 N N . ILE A 1 81 ? 4.253 11.963 -8.203 1.00 95.50 81 ILE A N 1
ATOM 644 C CA . ILE A 1 81 ? 4.596 10.918 -9.178 1.00 95.50 81 ILE A CA 1
ATOM 645 C C . ILE A 1 81 ? 6.073 10.954 -9.588 1.00 95.50 81 ILE A C 1
ATOM 647 O O . ILE A 1 81 ? 6.715 9.909 -9.626 1.00 95.50 81 ILE A O 1
ATOM 651 N N . GLU A 1 82 ? 6.652 12.142 -9.776 1.00 95.62 82 GLU A N 1
ATOM 652 C CA . GLU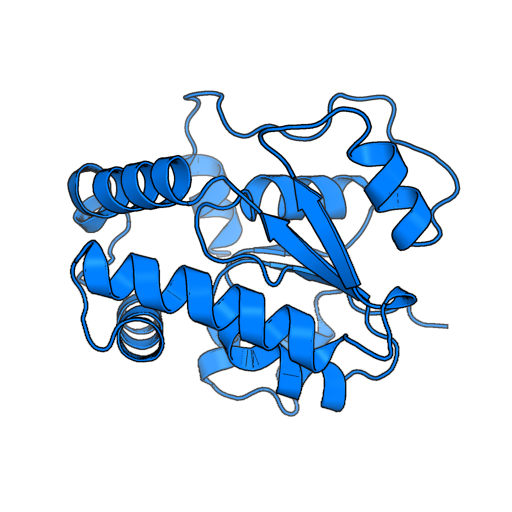 A 1 82 ? 8.072 12.294 -10.124 1.00 95.62 82 GLU A CA 1
ATOM 653 C C . GLU A 1 82 ? 8.999 11.794 -9.006 1.00 95.62 82 GLU A C 1
ATOM 655 O O . GLU A 1 82 ? 9.973 11.078 -9.250 1.00 95.62 82 GLU A O 1
ATOM 660 N N . ALA A 1 83 ? 8.665 12.096 -7.748 1.00 93.19 83 ALA A N 1
ATOM 661 C CA . ALA A 1 83 ? 9.422 11.620 -6.593 1.00 93.19 83 ALA A CA 1
ATOM 662 C C . ALA A 1 83 ? 9.287 10.095 -6.420 1.00 93.19 83 ALA A C 1
ATOM 664 O O . ALA A 1 83 ? 10.246 9.407 -6.049 1.00 93.19 83 ALA A O 1
ATOM 665 N N . TRP A 1 84 ? 8.108 9.545 -6.725 1.00 95.25 84 TRP A N 1
ATOM 666 C CA . TRP A 1 84 ? 7.870 8.105 -6.730 1.00 95.25 84 TRP A CA 1
ATOM 667 C C . TRP A 1 84 ? 8.662 7.386 -7.832 1.00 95.25 84 TRP A C 1
ATOM 669 O O . TRP A 1 84 ? 9.329 6.387 -7.537 1.00 95.25 84 TRP A O 1
ATOM 679 N N . LEU A 1 85 ? 8.675 7.919 -9.059 1.00 97.00 85 LEU A N 1
ATOM 680 C CA . LEU A 1 85 ? 9.454 7.388 -10.183 1.00 97.00 85 LEU A CA 1
ATOM 681 C C . LEU A 1 85 ? 10.952 7.388 -9.869 1.00 97.00 85 LEU A C 1
ATOM 683 O O . LEU A 1 85 ? 11.601 6.348 -9.995 1.00 97.00 85 LEU A O 1
ATOM 687 N N . ALA A 1 86 ? 11.487 8.498 -9.350 1.00 94.75 86 ALA A N 1
ATOM 688 C CA . ALA A 1 86 ? 12.888 8.586 -8.933 1.00 94.75 86 ALA A CA 1
ATOM 689 C C . ALA A 1 86 ? 13.245 7.543 -7.853 1.00 94.75 86 ALA A C 1
ATOM 691 O O . ALA A 1 86 ? 14.308 6.916 -7.891 1.00 94.75 86 ALA A O 1
ATOM 692 N N . SER A 1 87 ? 12.337 7.305 -6.900 1.00 93.12 87 SER A N 1
ATOM 693 C CA . SER A 1 87 ? 12.510 6.301 -5.843 1.00 93.12 87 SER A CA 1
ATOM 694 C C . SER A 1 87 ? 12.472 4.862 -6.371 1.00 93.12 87 SER A C 1
ATOM 696 O O . SER A 1 87 ? 13.217 4.004 -5.879 1.00 93.12 87 SER A O 1
ATOM 698 N N . CYS A 1 88 ? 11.634 4.589 -7.375 1.00 94.56 88 CYS A N 1
ATOM 699 C CA . CYS A 1 88 ? 11.597 3.306 -8.075 1.00 94.56 88 CYS A CA 1
ATOM 700 C C . CYS A 1 88 ? 12.876 3.092 -8.892 1.00 94.56 88 CYS A C 1
ATOM 702 O O . CYS A 1 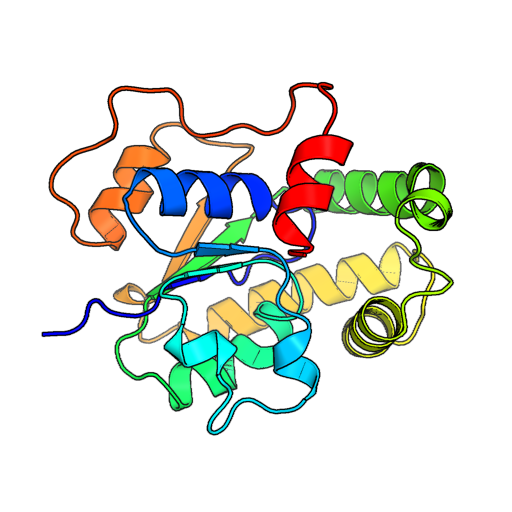88 ? 13.537 2.069 -8.717 1.00 94.56 88 CYS A O 1
ATOM 704 N N . ALA A 1 89 ? 13.299 4.076 -9.688 1.00 94.56 89 ALA A N 1
ATOM 705 C CA . ALA A 1 89 ? 14.547 4.014 -10.448 1.00 94.56 89 ALA A CA 1
ATOM 706 C C . ALA A 1 89 ? 15.755 3.718 -9.538 1.00 94.56 89 ALA A C 1
ATOM 708 O O . ALA A 1 89 ? 16.544 2.809 -9.809 1.00 94.56 89 ALA A O 1
ATOM 709 N N . TRP A 1 90 ? 15.860 4.418 -8.399 1.00 92.62 90 TRP A N 1
ATOM 710 C CA . TRP A 1 90 ? 16.900 4.165 -7.397 1.00 92.62 90 TRP A CA 1
ATOM 711 C C . TRP A 1 90 ? 16.856 2.734 -6.848 1.00 92.62 90 TRP A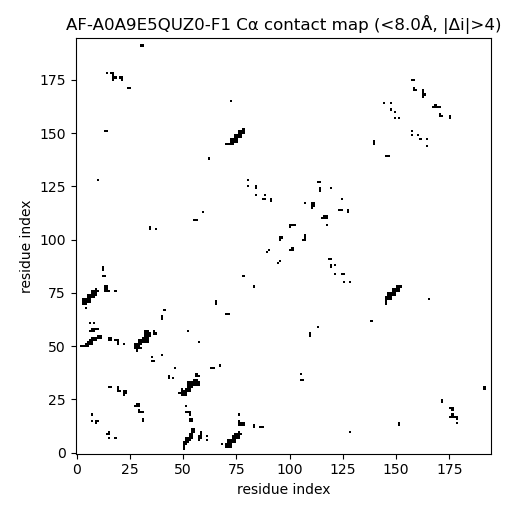 C 1
ATOM 713 O O . TRP A 1 90 ? 17.896 2.088 -6.737 1.00 92.62 90 TRP A O 1
ATOM 723 N N . MET A 1 91 ? 15.669 2.206 -6.531 1.00 89.56 91 MET A N 1
ATOM 724 C CA . MET A 1 91 ? 15.524 0.826 -6.056 1.00 89.56 91 MET A CA 1
ATOM 725 C C . MET A 1 91 ? 16.048 -0.180 -7.084 1.00 89.56 91 MET A C 1
ATOM 727 O O . MET A 1 91 ? 16.824 -1.074 -6.735 1.00 89.56 91 MET A O 1
ATOM 731 N N . PHE A 1 92 ? 15.621 -0.048 -8.340 1.00 88.56 92 PHE A N 1
ATOM 732 C CA . PHE A 1 92 ? 16.009 -0.980 -9.397 1.00 88.56 92 PHE A CA 1
ATOM 733 C C . PHE A 1 92 ? 17.501 -0.880 -9.742 1.00 88.56 92 PHE A C 1
ATOM 735 O O . PHE A 1 92 ? 18.098 -1.887 -10.116 1.00 88.56 92 PHE A O 1
ATOM 742 N N . ARG A 1 93 ? 18.127 0.287 -9.550 1.00 87.31 93 ARG A N 1
ATOM 743 C CA . ARG A 1 93 ? 19.569 0.473 -9.763 1.00 87.31 93 ARG A CA 1
ATOM 744 C C . ARG A 1 93 ? 20.420 -0.020 -8.590 1.00 87.31 93 ARG A C 1
ATOM 746 O O . ARG A 1 93 ? 21.341 -0.803 -8.782 1.00 87.31 93 ARG A O 1
ATOM 753 N N . GLU A 1 94 ? 20.110 0.419 -7.372 1.00 83.44 94 GLU A N 1
ATOM 754 C CA . GLU A 1 94 ? 20.990 0.244 -6.203 1.00 83.44 94 GLU A CA 1
ATOM 755 C C . GLU A 1 94 ? 20.678 -1.008 -5.378 1.00 83.44 94 GLU A C 1
ATOM 757 O O . GLU A 1 94 ? 21.503 -1.468 -4.583 1.00 83.44 94 GLU A O 1
ATOM 762 N N . LYS A 1 95 ? 19.450 -1.530 -5.481 1.00 76.44 95 LYS A N 1
ATOM 763 C CA . LYS A 1 95 ? 18.929 -2.523 -4.531 1.00 76.44 95 LYS A CA 1
ATOM 764 C C . LYS A 1 95 ? 18.402 -3.797 -5.166 1.00 76.44 95 LYS A C 1
ATOM 766 O O . LYS A 1 95 ? 18.306 -4.790 -4.451 1.00 76.44 95 LYS A O 1
ATOM 771 N N . ARG A 1 96 ? 18.163 -3.822 -6.479 1.00 77.81 96 ARG A N 1
ATOM 772 C CA . ARG A 1 96 ? 17.649 -4.988 -7.222 1.00 77.81 96 ARG A CA 1
ATOM 773 C C . ARG A 1 96 ? 18.334 -6.301 -6.838 1.00 77.81 96 ARG A C 1
ATOM 775 O O . ARG A 1 96 ? 17.670 -7.236 -6.392 1.00 77.81 96 ARG A O 1
ATOM 782 N N . ARG A 1 97 ? 19.669 -6.346 -6.913 1.00 74.94 97 ARG A N 1
ATOM 783 C CA . ARG A 1 97 ? 20.447 -7.543 -6.550 1.00 74.94 97 ARG A CA 1
ATOM 784 C C . ARG A 1 97 ? 20.418 -7.820 -5.047 1.00 74.94 97 ARG A C 1
ATOM 786 O O . ARG A 1 97 ? 20.184 -8.950 -4.636 1.00 74.94 97 ARG A O 1
ATOM 793 N N . ALA A 1 98 ? 20.629 -6.793 -4.224 1.00 75.06 98 ALA A N 1
ATOM 794 C CA . ALA A 1 98 ? 20.699 -6.932 -2.767 1.00 75.06 98 ALA A CA 1
ATOM 795 C C . ALA A 1 98 ? 19.368 -7.382 -2.136 1.00 75.06 98 ALA A C 1
ATOM 797 O O . ALA A 1 98 ? 19.368 -8.061 -1.110 1.00 75.06 98 ALA A O 1
ATOM 798 N N . TRP A 1 99 ? 18.237 -7.012 -2.737 1.00 71.81 99 TRP A N 1
ATOM 799 C CA . TRP A 1 99 ? 16.896 -7.406 -2.299 1.00 71.81 99 TRP A CA 1
ATOM 800 C C . TRP A 1 99 ? 16.372 -8.652 -3.016 1.00 71.81 99 TRP A C 1
ATOM 802 O O . TRP A 1 99 ? 15.263 -9.102 -2.731 1.00 71.81 99 TRP A O 1
ATOM 812 N N . GLY A 1 100 ? 17.185 -9.247 -3.894 1.00 72.00 100 GLY A N 1
ATOM 813 C CA . GLY A 1 100 ? 16.886 -10.518 -4.544 1.00 72.00 100 GLY A CA 1
ATOM 814 C C . GLY A 1 100 ? 15.761 -10.435 -5.568 1.00 72.00 100 GLY A C 1
ATOM 815 O O . GLY A 1 100 ? 15.095 -11.436 -5.796 1.00 72.00 100 GLY A O 1
ATOM 816 N N . PHE A 1 101 ? 15.534 -9.277 -6.192 1.00 76.75 101 PHE A N 1
ATOM 817 C CA . PHE A 1 101 ? 14.479 -9.113 -7.205 1.00 76.75 101 PHE A CA 1
ATOM 818 C C . PHE A 1 101 ? 14.653 -10.069 -8.391 1.00 76.75 101 PHE A C 1
ATOM 820 O O . PHE A 1 101 ? 13.685 -10.425 -9.053 1.00 76.75 101 PHE A O 1
ATOM 827 N N . ASP A 1 102 ? 15.885 -10.517 -8.619 1.00 71.75 102 ASP A N 1
ATOM 828 C CA . ASP A 1 102 ? 16.245 -11.388 -9.736 1.00 71.75 102 ASP A CA 1
ATOM 829 C C . ASP A 1 102 ? 15.962 -12.862 -9.439 1.00 71.75 102 ASP A C 1
ATOM 831 O O . ASP A 1 102 ? 15.734 -13.651 -10.353 1.00 71.75 102 ASP A O 1
ATOM 835 N N . THR A 1 103 ? 15.965 -13.239 -8.160 1.00 79.31 103 THR A N 1
ATOM 836 C CA . THR A 1 103 ? 15.910 -14.639 -7.716 1.00 79.31 103 THR A CA 1
ATOM 837 C C . THR A 1 103 ? 14.619 -14.987 -6.983 1.00 79.31 103 THR A C 1
ATOM 839 O O . THR A 1 103 ? 14.289 -16.162 -6.845 1.00 79.31 103 THR A O 1
ATOM 842 N N . ARG A 1 104 ? 13.866 -13.985 -6.523 1.00 86.38 104 ARG A N 1
ATOM 843 C CA . ARG A 1 104 ? 12.609 -14.157 -5.797 1.00 86.38 104 ARG A CA 1
ATOM 844 C C . ARG A 1 104 ? 11.420 -14.286 -6.748 1.00 86.38 104 ARG A C 1
ATOM 846 O O . ARG A 1 104 ? 11.035 -13.317 -7.398 1.00 86.38 104 ARG A O 1
ATOM 853 N N . ALA A 1 105 ? 10.838 -15.483 -6.807 1.00 90.75 105 ALA A N 1
ATOM 854 C CA . ALA A 1 105 ? 9.699 -15.785 -7.675 1.00 90.75 105 ALA A CA 1
ATOM 855 C C . ALA A 1 105 ? 8.476 -14.897 -7.379 1.00 90.75 105 ALA A C 1
ATOM 857 O O . ALA A 1 105 ? 7.877 -14.371 -8.310 1.00 90.75 105 ALA A O 1
ATOM 858 N N . ASP A 1 106 ? 8.178 -14.653 -6.101 1.00 92.06 106 ASP A N 1
ATOM 859 C CA . ASP A 1 106 ? 7.071 -13.795 -5.661 1.00 92.06 106 ASP A CA 1
ATOM 860 C C . ASP A 1 106 ? 7.218 -12.347 -6.155 1.00 92.06 106 ASP A C 1
ATOM 862 O O . ASP A 1 106 ? 6.300 -11.785 -6.746 1.00 92.06 106 ASP A O 1
ATOM 866 N N . VAL A 1 107 ? 8.402 -11.750 -5.988 1.00 91.00 107 VAL A N 1
ATOM 867 C CA . VAL A 1 107 ? 8.692 -10.390 -6.473 1.00 91.00 107 VAL A CA 1
ATOM 868 C C . VAL A 1 107 ? 8.607 -10.319 -7.997 1.00 91.00 107 VAL A C 1
ATOM 870 O O . VAL A 1 107 ? 8.050 -9.366 -8.543 1.00 91.00 107 VAL A O 1
ATOM 873 N N . ARG A 1 108 ? 9.141 -11.326 -8.697 1.00 91.56 108 ARG A N 1
ATOM 874 C CA . ARG A 1 108 ? 9.072 -11.389 -10.161 1.00 91.56 108 ARG A CA 1
ATOM 875 C C . ARG A 1 108 ? 7.636 -11.484 -10.654 1.00 91.56 108 ARG A C 1
ATOM 877 O O . ARG A 1 108 ? 7.291 -10.767 -11.588 1.00 91.56 108 ARG A O 1
ATOM 884 N N . GLU A 1 109 ? 6.816 -12.323 -10.030 1.00 94.88 109 GLU A N 1
ATOM 885 C CA . GLU A 1 109 ? 5.399 -12.451 -10.360 1.00 94.88 109 GLU A CA 1
ATOM 886 C C . GLU A 1 109 ? 4.651 -11.134 -10.130 1.00 94.88 109 GLU A C 1
ATOM 888 O O . GLU A 1 109 ? 3.950 -10.667 -11.024 1.00 94.88 109 GLU A O 1
ATOM 893 N N . ILE A 1 110 ? 4.864 -10.484 -8.983 1.00 95.19 110 ILE A N 1
ATOM 894 C CA . ILE A 1 110 ? 4.273 -9.174 -8.669 1.00 95.19 110 ILE A CA 1
ATOM 895 C C . ILE A 1 110 ? 4.646 -8.138 -9.730 1.00 95.19 110 ILE A C 1
ATOM 897 O O . ILE A 1 110 ? 3.778 -7.430 -10.235 1.00 95.19 110 ILE A O 1
ATOM 901 N N . HIS A 1 111 ? 5.927 -8.054 -10.098 1.00 93.69 111 HIS A N 1
ATOM 902 C CA . HIS A 1 111 ? 6.375 -7.121 -11.131 1.00 93.69 111 HIS A CA 1
ATOM 903 C C . HIS A 1 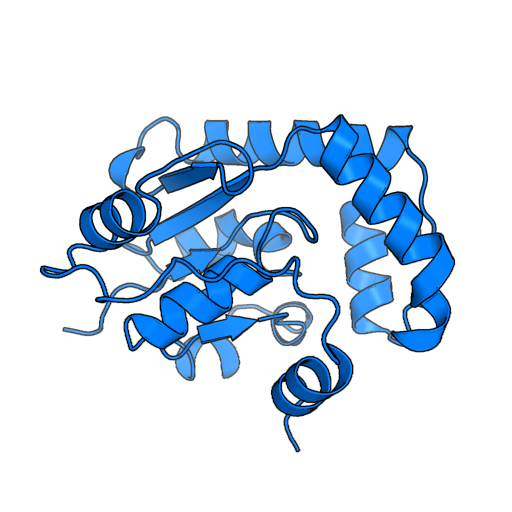111 ? 5.806 -7.464 -12.511 1.00 93.69 111 HIS A C 1
ATOM 905 O O . HIS A 1 111 ? 5.436 -6.554 -13.243 1.00 93.69 111 HIS A O 1
ATOM 911 N N . ALA A 1 112 ? 5.684 -8.748 -12.861 1.00 95.06 112 ALA A N 1
ATOM 912 C CA . ALA A 1 112 ? 5.044 -9.149 -14.111 1.00 95.06 112 ALA A CA 1
ATOM 913 C C . ALA A 1 112 ? 3.562 -8.748 -14.148 1.00 95.06 112 ALA A C 1
ATOM 915 O O . ALA A 1 112 ? 3.106 -8.252 -15.171 1.00 95.06 112 ALA A O 1
ATOM 916 N N . ARG A 1 113 ? 2.827 -8.901 -13.039 1.00 96.81 113 ARG A N 1
ATOM 917 C CA . ARG A 1 113 ? 1.412 -8.501 -12.958 1.00 96.81 113 ARG A CA 1
ATOM 918 C C . ARG A 1 113 ? 1.222 -6.985 -13.015 1.00 96.81 113 ARG A C 1
ATOM 920 O O . ARG A 1 113 ? 0.307 -6.530 -13.685 1.00 96.81 113 ARG A O 1
ATOM 927 N N . TRP A 1 114 ? 2.081 -6.214 -12.346 1.00 95.88 114 TRP A N 1
ATOM 928 C CA . TRP A 1 114 ? 2.003 -4.751 -12.386 1.00 95.88 114 TRP A CA 1
ATOM 929 C C . TRP A 1 114 ? 2.477 -4.165 -13.710 1.00 95.88 114 TRP A C 1
ATOM 931 O O . TRP A 1 114 ? 1.808 -3.319 -14.287 1.00 95.88 114 TRP A O 1
ATOM 941 N N . TYR A 1 115 ? 3.661 -4.576 -14.156 1.00 95.88 115 TYR A N 1
ATOM 942 C CA . TYR A 1 115 ? 4.423 -3.863 -15.178 1.00 95.88 115 TYR A CA 1
ATOM 943 C C . TYR A 1 115 ? 4.545 -4.640 -16.488 1.00 95.88 115 TYR A C 1
ATOM 945 O O . TYR A 1 115 ? 5.085 -4.113 -17.451 1.00 95.88 115 TYR A O 1
ATOM 953 N N . GLY A 1 116 ? 4.144 -5.914 -16.530 1.00 95.50 116 GLY A N 1
ATOM 954 C CA . GLY A 1 116 ? 4.431 -6.802 -17.663 1.00 95.50 116 GLY A CA 1
ATOM 955 C C . GLY A 1 116 ? 5.918 -7.149 -17.817 1.00 95.50 116 GLY A C 1
ATOM 956 O O . GLY A 1 116 ? 6.298 -7.847 -18.753 1.00 95.50 116 GLY A O 1
ATOM 957 N N . GLN A 1 117 ? 6.779 -6.680 -16.906 1.00 92.06 117 GLN A N 1
ATOM 958 C CA . GLN A 1 117 ? 8.233 -6.797 -17.002 1.00 92.06 117 GLN A CA 1
ATOM 959 C C . GLN A 1 117 ? 8.917 -6.781 -15.626 1.00 92.06 117 GLN A C 1
ATOM 961 O O . GLN A 1 117 ? 8.300 -6.524 -14.597 1.00 92.06 117 GLN A O 1
ATOM 966 N N . HIS A 1 118 ? 10.226 -7.057 -15.598 1.00 90.12 118 HIS A N 1
ATOM 967 C CA . HIS A 1 118 ? 11.023 -7.165 -14.362 1.00 90.12 118 HIS A CA 1
ATOM 968 C C . HIS A 1 118 ? 12.118 -6.091 -14.216 1.00 90.12 118 HIS A C 1
ATOM 970 O O . HIS A 1 118 ? 13.027 -6.231 -13.387 1.00 90.12 118 HIS A O 1
ATOM 976 N N . HIS A 1 119 ? 12.083 -5.050 -15.044 1.00 89.69 119 HIS A N 1
ATOM 977 C CA . HIS A 1 119 ? 13.008 -3.920 -15.003 1.00 89.69 119 HIS A CA 1
ATOM 978 C C . HIS A 1 119 ? 12.229 -2.606 -14.936 1.00 89.69 119 HIS A C 1
ATOM 980 O O . HIS A 1 119 ? 11.049 -2.559 -15.285 1.00 89.69 119 HIS A O 1
ATOM 986 N N . PHE A 1 120 ? 12.887 -1.554 -14.455 1.00 94.00 120 PHE A N 1
ATOM 987 C CA . PHE A 1 120 ? 12.295 -0.225 -14.420 1.00 94.00 120 PHE A CA 1
ATOM 988 C C . PHE A 1 120 ? 12.201 0.342 -15.838 1.00 94.00 120 PHE A C 1
ATOM 990 O O . PHE A 1 120 ? 13.206 0.392 -16.544 1.00 94.00 120 PHE A O 1
ATOM 997 N N . ASP A 1 121 ? 11.004 0.782 -16.204 1.00 96.88 121 ASP A N 1
ATOM 998 C CA . ASP A 1 121 ? 10.721 1.614 -17.368 1.00 96.88 121 ASP A CA 1
ATOM 999 C C . ASP A 1 121 ? 9.822 2.748 -16.882 1.00 96.88 121 ASP A C 1
ATOM 1001 O O . ASP A 1 121 ? 8.785 2.505 -16.260 1.00 96.88 121 ASP A O 1
ATOM 1005 N N . GLU A 1 122 ? 10.249 3.988 -17.100 1.00 97.94 122 GLU A N 1
ATOM 1006 C CA . GLU A 1 122 ? 9.565 5.146 -16.536 1.00 97.94 122 GLU A CA 1
ATOM 1007 C C . GLU A 1 122 ? 8.133 5.289 -17.063 1.00 97.94 122 GLU A C 1
ATOM 1009 O O . GLU A 1 122 ? 7.227 5.576 -16.281 1.00 97.94 122 GLU A O 1
ATOM 1014 N N . MET A 1 123 ? 7.908 5.054 -18.360 1.00 98.19 123 MET A N 1
ATOM 1015 C CA . MET A 1 123 ? 6.587 5.206 -18.973 1.00 98.19 123 MET A CA 1
ATOM 1016 C C . MET A 1 123 ? 5.625 4.146 -18.444 1.00 98.19 123 MET A C 1
ATOM 1018 O O . MET A 1 123 ? 4.502 4.473 -18.055 1.00 98.19 123 MET A O 1
ATOM 1022 N N . VAL A 1 124 ? 6.083 2.892 -18.360 1.00 98.31 124 VAL A N 1
ATOM 1023 C CA . VAL A 1 124 ? 5.287 1.784 -17.812 1.00 98.31 124 VAL A CA 1
ATOM 1024 C C . VAL A 1 124 ? 4.932 2.050 -16.349 1.00 98.31 124 VAL A C 1
ATOM 1026 O O . VAL A 1 124 ? 3.770 1.945 -15.957 1.00 98.31 124 VAL A O 1
ATOM 1029 N N . PHE A 1 125 ? 5.908 2.450 -15.530 1.00 98.25 125 PHE A N 1
ATOM 1030 C CA . PHE A 1 125 ? 5.674 2.730 -14.111 1.00 98.25 125 PHE A CA 1
ATOM 1031 C C . PHE A 1 125 ? 4.740 3.926 -13.914 1.00 98.25 125 PHE A C 1
ATOM 1033 O O . PHE A 1 125 ? 3.845 3.867 -13.070 1.00 98.25 125 PHE A O 1
ATOM 1040 N N . ARG A 1 126 ? 4.914 4.993 -14.703 1.00 98.56 126 ARG A N 1
ATOM 1041 C CA . ARG A 1 126 ? 4.040 6.173 -14.693 1.00 98.56 126 ARG A CA 1
ATOM 1042 C C . ARG A 1 126 ? 2.601 5.790 -15.022 1.00 98.56 126 ARG A C 1
ATOM 1044 O O . ARG A 1 126 ? 1.691 6.207 -14.307 1.00 98.56 126 ARG A O 1
ATOM 1051 N N . GLN A 1 127 ? 2.402 4.970 -16.053 1.00 98.56 127 GLN A N 1
ATOM 1052 C CA . GLN A 1 127 ? 1.076 4.503 -16.443 1.00 98.56 127 GLN A CA 1
ATOM 1053 C C . GLN A 1 127 ? 0.422 3.681 -15.329 1.00 98.56 127 GLN A C 1
ATOM 1055 O O . GLN A 1 127 ? -0.719 3.957 -14.966 1.00 98.56 127 GLN A O 1
ATOM 1060 N N . VAL A 1 128 ? 1.157 2.737 -14.731 1.00 98.44 128 VAL A N 1
ATOM 1061 C CA . VAL A 1 128 ? 0.665 1.935 -13.597 1.00 98.44 128 VAL A CA 1
ATOM 1062 C C . VAL A 1 128 ? 0.295 2.812 -12.407 1.00 98.44 128 VAL A C 1
ATOM 1064 O O . VAL A 1 128 ? -0.744 2.596 -11.788 1.00 98.44 128 VAL A O 1
ATOM 1067 N N . TYR A 1 129 ? 1.107 3.825 -12.095 1.00 98.50 129 TYR A N 1
ATOM 1068 C CA . TYR A 1 129 ? 0.794 4.766 -11.024 1.00 98.50 129 TYR A CA 1
ATOM 1069 C C . TYR A 1 129 ? -0.530 5.484 -11.286 1.00 98.50 129 TYR A C 1
ATOM 1071 O O . TYR A 1 129 ? -1.410 5.465 -10.426 1.00 98.50 129 TYR A O 1
ATOM 1079 N N . ILE A 1 130 ? -0.683 6.094 -12.464 1.00 98.44 130 ILE A N 1
ATOM 1080 C CA . ILE A 1 130 ? -1.888 6.854 -12.822 1.00 98.44 130 ILE A CA 1
ATOM 1081 C C . ILE A 1 130 ? -3.114 5.940 -12.801 1.00 98.44 130 ILE A C 1
ATOM 1083 O O . ILE A 1 130 ? -4.112 6.269 -12.159 1.00 98.44 130 ILE A O 1
ATOM 1087 N N . GLN A 1 131 ? -3.012 4.777 -13.446 1.00 98.56 131 GLN A N 1
ATOM 1088 C CA . GLN A 1 131 ? -4.099 3.813 -13.540 1.00 98.56 131 GLN A CA 1
ATOM 1089 C C . GLN A 1 131 ? -4.531 3.319 -12.158 1.00 98.56 131 GLN A C 1
ATOM 1091 O O . GLN A 1 131 ? -5.716 3.365 -11.849 1.00 98.56 131 GLN A O 1
ATOM 1096 N N . HIS A 1 132 ? -3.593 2.922 -11.294 1.00 98.62 132 HIS A N 1
ATOM 1097 C CA . HIS A 1 132 ? -3.920 2.450 -9.945 1.00 98.62 132 HIS A CA 1
ATOM 1098 C C . HIS A 1 132 ? -4.674 3.505 -9.127 1.00 98.62 132 HIS A C 1
ATOM 1100 O O . HIS A 1 132 ? -5.692 3.205 -8.508 1.00 98.62 132 HIS A O 1
ATOM 1106 N N . HIS A 1 133 ? -4.228 4.765 -9.159 1.00 98.31 133 HIS A N 1
ATOM 1107 C CA . HIS A 1 133 ? -4.900 5.838 -8.416 1.00 98.31 133 HIS A CA 1
ATOM 1108 C C . HIS A 1 133 ? -6.302 6.129 -8.969 1.00 98.31 133 HIS A C 1
ATOM 1110 O O . HIS A 1 133 ? -7.232 6.327 -8.188 1.00 98.31 133 HIS A O 1
ATOM 1116 N N . GLN A 1 134 ? -6.475 6.111 -10.295 1.00 98.38 134 GLN A N 1
ATOM 1117 C CA . GLN A 1 134 ? -7.792 6.247 -10.929 1.00 98.38 134 GLN A CA 1
ATOM 1118 C C . GLN A 1 134 ? -8.718 5.088 -10.554 1.00 98.38 134 GLN A C 1
ATOM 1120 O O . GLN A 1 134 ? -9.870 5.306 -10.194 1.00 98.38 134 GLN A O 1
ATOM 1125 N N . GLU A 1 135 ? -8.210 3.861 -10.595 1.00 98.62 135 GLU A N 1
ATOM 1126 C CA . GLU A 1 135 ? -8.955 2.653 -10.257 1.00 98.62 135 GLU A CA 1
ATOM 1127 C C . GLU A 1 135 ? -9.425 2.636 -8.801 1.00 98.62 135 GLU A C 1
ATOM 1129 O O . GLU A 1 135 ? -10.571 2.268 -8.535 1.00 98.62 135 GLU A O 1
ATOM 1134 N N . VAL A 1 136 ? -8.572 3.067 -7.868 1.00 98.62 136 VAL A N 1
ATOM 1135 C CA . VAL A 1 136 ? -8.935 3.220 -6.454 1.00 98.62 136 VAL A CA 1
ATOM 1136 C C . VAL A 1 136 ? -9.985 4.319 -6.285 1.00 98.62 136 VAL A C 1
ATOM 1138 O O . VAL A 1 136 ? -11.003 4.091 -5.632 1.00 98.62 136 VAL A O 1
ATOM 1141 N N . ALA A 1 137 ? -9.787 5.487 -6.904 1.00 97.81 137 ALA A N 1
ATOM 1142 C CA . ALA A 1 137 ? -10.745 6.589 -6.824 1.00 97.81 137 ALA A CA 1
ATOM 1143 C C . ALA A 1 137 ? -12.131 6.191 -7.361 1.00 97.81 137 ALA A C 1
ATOM 1145 O O . ALA A 1 137 ? -13.144 6.489 -6.730 1.00 97.81 137 ALA A O 1
ATOM 1146 N N . LEU A 1 138 ? -12.177 5.471 -8.486 1.00 98.44 138 LEU A N 1
ATOM 1147 C CA . LEU A 1 138 ? -13.417 4.962 -9.073 1.00 98.44 138 LEU A CA 1
ATOM 1148 C C . LEU A 1 138 ? -14.093 3.917 -8.178 1.00 98.44 138 LEU A C 1
ATOM 1150 O O . LEU A 1 138 ? -15.303 3.983 -7.981 1.00 98.44 138 LEU A O 1
ATOM 1154 N N . HIS A 1 139 ? -13.328 2.978 -7.611 1.00 98.50 139 HIS A N 1
ATOM 1155 C CA . HIS A 1 139 ? -13.876 1.916 -6.757 1.00 98.50 139 HIS A CA 1
ATOM 1156 C C . HIS A 1 139 ? -14.557 2.466 -5.497 1.00 98.50 139 HIS A C 1
ATOM 1158 O O . HIS A 1 139 ? -15.628 1.998 -5.119 1.00 98.50 139 HIS A O 1
ATOM 1164 N N . PHE A 1 140 ? -13.973 3.492 -4.868 1.00 98.06 140 PHE A N 1
ATOM 1165 C CA . PHE A 1 140 ? -14.485 4.076 -3.620 1.00 98.06 140 PHE A CA 1
ATOM 1166 C C . PHE A 1 140 ? -15.328 5.348 -3.813 1.00 98.06 140 PHE A C 1
ATOM 1168 O O . PHE A 1 140 ? -15.714 5.973 -2.824 1.00 98.06 140 PHE A O 1
ATOM 1175 N N . ALA A 1 141 ? -15.676 5.722 -5.051 1.00 97.44 141 ALA A N 1
ATOM 1176 C CA . ALA A 1 141 ? -16.380 6.973 -5.367 1.00 97.44 141 ALA A CA 1
ATOM 1177 C C . ALA A 1 141 ? -17.701 7.171 -4.591 1.00 97.44 141 ALA A C 1
ATOM 1179 O O . ALA A 1 141 ? -18.087 8.301 -4.299 1.00 97.44 141 ALA A O 1
ATOM 1180 N N . HIS A 1 142 ? -18.380 6.079 -4.225 1.00 96.75 142 HIS A N 1
ATOM 1181 C CA . HIS A 1 142 ? -19.643 6.093 -3.472 1.00 96.75 142 HIS A CA 1
ATOM 1182 C C . HIS A 1 142 ? -19.505 5.638 -2.007 1.00 96.75 142 HIS A C 1
ATOM 1184 O O . HIS A 1 142 ? -20.510 5.478 -1.315 1.00 96.75 142 HIS A O 1
ATOM 1190 N N . ARG A 1 143 ? -18.276 5.396 -1.535 1.00 95.38 143 ARG A N 1
ATOM 1191 C CA . ARG A 1 143 ? -17.954 4.915 -0.178 1.00 95.38 143 ARG A CA 1
ATOM 1192 C C . ARG A 1 143 ? -16.698 5.608 0.354 1.00 95.38 143 ARG A C 1
ATOM 1194 O O . ARG A 1 143 ? -15.757 4.963 0.812 1.00 95.38 143 ARG A O 1
ATOM 1201 N N . THR A 1 144 ? -16.669 6.935 0.274 1.00 93.81 144 THR A N 1
ATOM 1202 C CA . THR A 1 144 ? -15.494 7.742 0.641 1.00 93.81 144 THR A CA 1
ATOM 1203 C C . THR A 1 144 ? -15.079 7.564 2.103 1.00 93.81 144 THR A C 1
ATOM 1205 O O . THR A 1 144 ? -13.899 7.656 2.411 1.00 93.81 144 THR A O 1
ATOM 1208 N N . GLN A 1 145 ? -16.005 7.207 2.997 1.00 95.88 145 GLN A N 1
ATOM 1209 C CA . GLN A 1 145 ? -15.719 6.881 4.397 1.00 95.88 145 GLN A CA 1
ATOM 1210 C C . GLN A 1 145 ? -14.888 5.602 4.596 1.00 95.88 145 GLN A C 1
ATOM 1212 O O . GLN A 1 145 ? -14.434 5.333 5.709 1.00 95.88 145 GLN A O 1
ATOM 1217 N N . ASP A 1 146 ? -14.733 4.777 3.558 1.00 97.62 146 ASP A N 1
ATOM 1218 C CA . ASP A 1 146 ? -13.954 3.536 3.602 1.00 97.62 146 ASP A CA 1
ATOM 1219 C C . ASP A 1 146 ? -12.554 3.692 2.998 1.00 97.62 146 ASP A C 1
ATOM 1221 O O . ASP A 1 146 ? -11.754 2.762 3.102 1.00 97.62 146 ASP A O 1
ATOM 1225 N N . LEU A 1 147 ? -12.231 4.867 2.440 1.00 98.50 147 LEU A N 1
ATOM 1226 C CA . LEU A 1 147 ? -10.928 5.192 1.868 1.00 98.50 147 LEU A CA 1
ATOM 1227 C C . LEU A 1 147 ? -10.327 6.446 2.518 1.00 98.50 147 LEU A C 1
ATOM 1229 O O . LEU A 1 147 ? -10.889 7.532 2.434 1.00 98.50 147 LEU A O 1
ATOM 1233 N N . LEU A 1 148 ? -9.118 6.315 3.059 1.00 98.06 148 LEU A N 1
ATOM 1234 C CA . LEU A 1 148 ? -8.267 7.438 3.447 1.00 98.06 148 LEU A CA 1
ATOM 1235 C C . LEU A 1 148 ? -7.119 7.590 2.451 1.00 98.06 148 LEU A C 1
ATOM 1237 O O . LEU A 1 148 ? -6.400 6.629 2.178 1.00 98.06 148 LEU A O 1
ATOM 1241 N N . THR A 1 149 ? -6.901 8.805 1.953 1.00 97.19 149 THR A N 1
ATOM 1242 C CA . THR A 1 149 ? -5.717 9.136 1.148 1.00 97.19 149 THR A CA 1
ATOM 1243 C C . THR A 1 149 ? -4.702 9.865 2.022 1.00 97.19 149 THR A C 1
ATOM 1245 O O . THR A 1 149 ? -4.979 10.965 2.480 1.00 97.19 149 THR A O 1
ATOM 1248 N N . LEU A 1 150 ? -3.534 9.258 2.258 1.00 94.50 150 LEU A N 1
ATOM 1249 C CA . LEU A 1 150 ? -2.471 9.826 3.098 1.00 94.50 150 LEU A CA 1
ATOM 1250 C C . LEU A 1 150 ? -1.309 10.355 2.253 1.00 94.50 150 LEU A C 1
ATOM 1252 O O . LEU A 1 150 ? -0.580 9.581 1.624 1.00 94.50 150 LEU A O 1
ATOM 1256 N N . HIS A 1 151 ? -1.085 11.666 2.315 1.00 91.62 151 HIS A N 1
ATOM 1257 C CA . HIS A 1 151 ? 0.026 12.358 1.658 1.00 91.62 151 HIS A CA 1
ATOM 1258 C C . HIS A 1 151 ? 1.240 12.439 2.596 1.00 91.62 151 HIS A C 1
ATOM 1260 O O . HIS A 1 151 ? 1.432 13.414 3.313 1.00 91.62 151 HIS A O 1
ATOM 1266 N N . LEU A 1 152 ? 2.069 11.391 2.619 1.00 82.94 152 LEU A N 1
ATOM 1267 C CA . LEU A 1 152 ? 3.125 11.237 3.636 1.00 82.94 152 LEU A CA 1
ATOM 1268 C C . LEU A 1 152 ? 4.362 12.136 3.439 1.00 82.94 152 LEU A C 1
ATOM 1270 O O . LEU A 1 152 ? 5.131 12.306 4.381 1.00 82.94 152 LEU A O 1
ATOM 1274 N N . GLU A 1 153 ? 4.591 12.673 2.236 1.00 77.31 153 GLU A N 1
ATOM 1275 C CA . GLU A 1 153 ? 5.700 13.616 1.971 1.00 77.31 153 GLU A CA 1
ATOM 1276 C C . GLU A 1 153 ? 5.262 15.085 2.065 1.00 77.31 153 GLU A C 1
ATOM 1278 O O . GLU A 1 153 ? 6.091 15.977 2.228 1.00 77.31 153 GLU A O 1
ATOM 1283 N N . GLU A 1 154 ? 3.956 15.332 1.984 1.00 65.88 154 GLU A N 1
ATOM 1284 C CA . GLU A 1 154 ? 3.355 16.657 1.881 1.00 65.88 154 GLU A CA 1
ATOM 1285 C C . GLU A 1 154 ? 2.189 16.723 2.869 1.00 65.88 154 GLU A C 1
ATOM 1287 O O . GLU A 1 154 ? 1.030 16.550 2.510 1.00 65.88 154 GLU A O 1
ATOM 1292 N N . GLY A 1 155 ? 2.494 16.914 4.153 1.00 61.16 155 GLY A N 1
ATOM 1293 C CA . GLY A 1 155 ? 1.451 17.038 5.163 1.00 61.16 155 GLY A CA 1
ATOM 1294 C C . GLY A 1 155 ? 1.971 17.186 6.586 1.00 61.16 155 GLY A C 1
ATOM 1295 O O . GLY A 1 155 ? 3.139 16.951 6.896 1.00 61.16 155 GLY A O 1
ATOM 1296 N N . LYS A 1 156 ? 1.068 17.618 7.462 1.00 72.62 156 LYS A N 1
ATOM 1297 C CA . LYS A 1 156 ? 1.190 17.559 8.920 1.00 72.62 156 LYS A CA 1
ATOM 1298 C C . LYS A 1 156 ? -0.103 16.939 9.430 1.00 72.62 156 LYS A C 1
ATOM 1300 O O . LYS A 1 156 ? -1.131 17.089 8.786 1.00 72.62 156 LYS A O 1
ATOM 1305 N N . GLY A 1 157 ? -0.058 16.297 10.589 1.00 84.44 157 GLY A N 1
ATOM 1306 C CA . GLY A 1 157 ? -1.264 15.723 11.181 1.00 84.44 157 GLY A CA 1
ATOM 1307 C C . GLY A 1 157 ? -1.576 14.287 10.740 1.00 84.44 157 GLY A C 1
ATOM 1308 O O . GLY A 1 157 ? -2.708 13.836 10.860 1.00 84.44 157 GLY A O 1
ATOM 1309 N N . HIS A 1 158 ? -0.586 13.544 10.229 1.00 92.25 158 HIS A N 1
ATOM 1310 C CA . HIS A 1 158 ? -0.790 12.163 9.765 1.00 92.25 158 HIS A CA 1
ATOM 1311 C C . HIS A 1 158 ? -1.325 11.225 10.853 1.00 92.25 158 HIS A C 1
ATOM 1313 O O . HIS A 1 158 ? -1.941 10.208 10.537 1.00 92.25 158 HIS A O 1
ATOM 1319 N N . TRP A 1 159 ? -1.054 11.519 12.131 1.00 95.00 159 TRP A N 1
ATOM 1320 C CA . TRP A 1 159 ? -1.649 10.753 13.219 1.00 95.00 159 TRP A CA 1
ATOM 1321 C C . TRP A 1 159 ? -3.134 11.033 13.325 1.00 95.00 159 TRP A C 1
ATOM 1323 O O . TRP A 1 159 ? -3.903 10.086 13.370 1.00 95.00 159 TRP A O 1
ATOM 1333 N N . GLU A 1 160 ? -3.505 12.305 13.330 1.00 94.75 160 GLU A N 1
ATOM 1334 C CA . GLU A 1 160 ? -4.860 12.815 13.448 1.00 94.75 160 GLU A CA 1
ATOM 1335 C C . GLU A 1 160 ? -5.745 12.248 12.333 1.00 94.75 160 GLU A C 1
ATOM 1337 O O . GLU A 1 160 ? -6.762 11.630 12.631 1.00 94.75 160 GLU A O 1
ATOM 1342 N N . GLU A 1 161 ? -5.302 12.339 11.074 1.00 95.19 161 GLU A N 1
ATOM 1343 C CA . GLU A 1 161 ? -6.002 11.747 9.922 1.00 95.19 161 GLU A CA 1
ATOM 1344 C C . GLU A 1 161 ? -6.191 10.230 10.078 1.00 95.19 161 GLU A C 1
ATOM 1346 O O . GLU A 1 161 ? -7.266 9.687 9.821 1.00 95.19 161 GLU A O 1
ATOM 1351 N N . LEU A 1 162 ? -5.137 9.527 10.511 1.00 96.25 162 LEU A N 1
ATOM 1352 C CA . LEU A 1 162 ? -5.157 8.072 10.628 1.00 96.25 162 LEU A CA 1
ATOM 1353 C C . LEU A 1 162 ? -6.034 7.592 11.790 1.00 96.25 162 LEU A C 1
ATOM 1355 O O . LEU A 1 162 ? -6.739 6.595 11.641 1.00 96.25 162 LEU A O 1
ATOM 1359 N N . VAL A 1 163 ? -5.975 8.243 12.955 1.00 95.94 163 VAL A N 1
ATOM 1360 C CA . VAL A 1 163 ? -6.771 7.831 14.119 1.00 95.94 163 VAL A CA 1
ATOM 1361 C C . VAL A 1 163 ? -8.240 8.183 13.943 1.00 95.94 163 VAL A C 1
ATOM 1363 O O . VAL A 1 163 ? -9.071 7.344 14.278 1.00 95.94 163 VAL A O 1
ATOM 1366 N N . ASP A 1 164 ? -8.556 9.340 13.351 1.00 95.69 164 ASP A N 1
ATOM 1367 C CA . ASP A 1 164 ? -9.932 9.741 13.042 1.00 95.69 164 ASP A CA 1
ATOM 1368 C C . ASP A 1 164 ? -10.584 8.736 12.085 1.00 95.69 164 ASP A C 1
ATOM 1370 O O . ASP A 1 164 ? -11.597 8.112 12.409 1.00 95.69 164 ASP A O 1
ATOM 1374 N N . PHE A 1 165 ? -9.915 8.441 10.966 1.00 97.00 165 PHE A N 1
ATOM 1375 C CA . PHE A 1 165 ? -10.397 7.468 9.985 1.00 97.00 165 PHE A CA 1
ATOM 1376 C C . PHE A 1 165 ? -10.596 6.056 10.559 1.00 97.00 165 PHE A C 1
ATOM 1378 O O . PHE A 1 165 ? -11.507 5.326 10.157 1.00 97.00 165 PHE A O 1
ATOM 1385 N N . LEU A 1 166 ? -9.737 5.648 11.499 1.00 96.06 166 LEU A N 1
ATOM 1386 C CA . LEU A 1 166 ? -9.797 4.332 12.135 1.00 96.06 166 LEU A CA 1
ATOM 1387 C C . LEU A 1 166 ? -10.672 4.298 13.399 1.00 96.06 166 LEU A C 1
ATOM 1389 O O . LEU A 1 166 ? -10.771 3.232 14.014 1.00 96.06 166 LEU A O 1
ATOM 1393 N N . GLY A 1 167 ? -11.282 5.421 13.797 1.00 94.56 167 GLY A N 1
ATOM 1394 C CA . GLY A 1 167 ? -12.101 5.530 15.008 1.00 94.56 167 GLY A CA 1
ATOM 1395 C C . GLY A 1 167 ? -11.321 5.270 16.301 1.00 94.56 167 GLY A C 1
ATOM 1396 O O . GLY A 1 167 ? -11.822 4.603 17.205 1.00 94.56 167 GLY A O 1
ATOM 1397 N N . ILE A 1 168 ? -10.066 5.719 16.373 1.00 93.38 168 ILE A N 1
ATOM 1398 C CA . ILE A 1 168 ? -9.182 5.566 17.535 1.00 93.38 168 ILE A CA 1
ATOM 1399 C C . ILE A 1 168 ? -9.146 6.888 18.309 1.00 93.38 168 ILE A C 1
ATOM 1401 O O . ILE A 1 168 ? -8.842 7.934 17.751 1.00 93.38 168 ILE A O 1
ATOM 1405 N N . GLU A 1 169 ? -9.402 6.836 19.617 1.00 88.38 169 GLU A N 1
ATOM 1406 C CA . GLU A 1 169 ? -9.626 8.037 20.441 1.00 88.38 169 GLU A CA 1
ATOM 1407 C C . GLU A 1 169 ? -8.385 8.919 20.659 1.00 88.38 169 GLU A C 1
ATOM 1409 O O . GLU A 1 169 ? -8.520 10.105 20.954 1.00 88.38 169 GLU A O 1
ATOM 1414 N N . ALA A 1 170 ? -7.171 8.368 20.557 1.00 88.94 170 ALA A N 1
ATOM 1415 C CA . ALA A 1 170 ? -5.956 9.092 20.921 1.00 88.94 170 ALA A CA 1
ATOM 1416 C C . ALA A 1 170 ? -4.814 8.916 19.916 1.00 88.94 170 ALA A C 1
ATOM 1418 O O . ALA A 1 170 ? -4.430 7.800 19.558 1.00 88.94 170 ALA A O 1
ATOM 1419 N N . CYS A 1 171 ? -4.195 10.042 19.555 1.00 90.31 171 CYS A N 1
ATOM 1420 C CA . CYS A 1 171 ? -2.936 10.064 18.822 1.00 90.31 171 CYS A CA 1
ATOM 1421 C C . CYS A 1 171 ? -1.776 9.563 19.702 1.00 90.31 171 CYS A C 1
ATOM 1423 O O . CYS A 1 171 ? -1.655 9.958 20.870 1.00 90.31 171 CYS A O 1
ATOM 1425 N N . PRO A 1 172 ? -0.851 8.759 19.154 1.00 90.06 172 PRO A N 1
ATOM 1426 C CA . PRO A 1 172 ? 0.403 8.451 19.824 1.00 90.06 172 PRO A CA 1
ATOM 1427 C C . PRO A 1 172 ? 1.227 9.714 20.119 1.00 90.06 172 PRO A C 1
ATOM 1429 O O . PRO A 1 172 ? 1.416 10.568 19.259 1.00 90.06 172 PRO A O 1
ATOM 1432 N N . ARG A 1 173 ? 1.815 9.800 21.320 1.00 88.44 173 ARG A N 1
ATOM 1433 C CA . ARG A 1 173 ? 2.720 10.897 21.727 1.00 88.44 173 ARG A CA 1
ATOM 1434 C C . ARG A 1 173 ? 4.141 10.728 21.166 1.00 88.44 173 ARG A C 1
ATOM 1436 O O . ARG A 1 173 ? 5.120 10.750 21.909 1.00 88.44 173 ARG A O 1
ATOM 1443 N N . LYS A 1 174 ? 4.256 10.474 19.865 1.00 88.12 174 LYS A N 1
ATOM 1444 C CA . LYS A 1 174 ? 5.526 10.288 19.146 1.00 88.12 174 LYS A CA 1
ATOM 1445 C C . LYS A 1 174 ? 5.381 10.756 17.699 1.00 88.12 174 LYS A C 1
ATOM 1447 O O . LYS A 1 174 ? 4.264 10.736 17.188 1.00 88.12 174 LYS A O 1
ATOM 1452 N N . PRO A 1 175 ? 6.474 11.138 17.019 1.00 89.38 175 PRO A N 1
ATOM 1453 C CA . PRO A 1 175 ? 6.408 11.510 15.610 1.00 89.38 175 PRO A CA 1
ATOM 1454 C C . PRO A 1 175 ? 5.806 10.387 14.763 1.00 89.38 175 PRO A C 1
ATOM 1456 O O . PRO A 1 175 ? 6.033 9.205 15.047 1.00 89.38 175 PRO A O 1
ATOM 1459 N N . PHE A 1 176 ? 5.056 10.752 13.721 1.00 90.75 176 PHE A N 1
ATOM 1460 C CA . PHE A 1 176 ? 4.592 9.773 12.743 1.00 90.75 176 PHE A CA 1
ATOM 1461 C C . PHE A 1 176 ? 5.813 9.070 12.126 1.00 90.75 176 PHE A C 1
ATOM 1463 O O . PHE A 1 176 ? 6.806 9.744 11.831 1.00 90.75 176 PHE A O 1
ATOM 1470 N N . PRO A 1 177 ? 5.798 7.737 11.946 1.00 89.94 177 PRO A N 1
ATOM 1471 C CA . PRO A 1 177 ? 6.952 7.021 11.421 1.00 89.94 177 PRO A CA 1
ATOM 1472 C C . PRO A 1 177 ? 7.362 7.567 10.057 1.00 89.94 177 PRO A C 1
ATOM 1474 O O . PRO A 1 177 ? 6.618 7.468 9.085 1.00 89.94 177 PRO A O 1
ATOM 1477 N N . HIS A 1 178 ? 8.571 8.109 9.961 1.00 79.81 178 HIS A N 1
ATOM 1478 C CA . HIS A 1 178 ? 9.094 8.654 8.718 1.00 79.81 178 HIS A CA 1
ATOM 1479 C C . HIS A 1 178 ? 10.374 7.921 8.331 1.00 79.81 178 HIS A C 1
ATOM 1481 O O . HIS A 1 178 ? 11.426 8.088 8.947 1.00 79.81 178 HIS A O 1
ATOM 1487 N N . HIS A 1 179 ? 10.290 7.069 7.311 1.00 63.28 179 HIS A N 1
ATOM 1488 C CA . HIS A 1 179 ? 11.423 6.251 6.895 1.00 63.28 179 HIS A CA 1
ATOM 1489 C C . HIS A 1 179 ? 12.305 6.988 5.864 1.00 63.28 179 HIS A C 1
ATOM 1491 O O . HIS A 1 179 ? 12.444 6.548 4.721 1.00 63.28 179 HIS A O 1
ATOM 1497 N N . LEU A 1 180 ? 12.931 8.098 6.281 1.00 48.84 180 LEU A N 1
ATOM 1498 C CA . LEU A 1 180 ? 14.101 8.692 5.604 1.00 48.84 180 LEU A CA 1
ATOM 1499 C C . LEU A 1 180 ? 15.410 8.535 6.394 1.00 48.84 180 LEU A C 1
ATOM 1501 O O . LEU A 1 180 ? 16.473 8.856 5.858 1.00 48.84 180 LEU A O 1
ATOM 1505 N N . ASP A 1 181 ? 15.378 7.981 7.611 1.00 39.12 181 ASP A N 1
ATOM 1506 C CA . ASP A 1 181 ? 16.613 7.663 8.322 1.00 39.12 181 ASP A CA 1
ATOM 1507 C C . ASP A 1 181 ? 17.345 6.530 7.603 1.00 39.12 181 ASP A C 1
ATOM 1509 O O . ASP A 1 181 ? 16.889 5.386 7.530 1.00 39.12 181 ASP A O 1
ATOM 1513 N N . ARG A 1 182 ? 18.522 6.865 7.067 1.00 41.78 182 ARG A N 1
ATOM 1514 C CA . ARG A 1 182 ? 19.487 5.975 6.401 1.00 41.78 182 ARG A CA 1
ATOM 1515 C C . ARG A 1 182 ? 20.126 4.971 7.385 1.00 41.78 182 ARG A C 1
ATOM 1517 O O . ARG A 1 182 ? 21.305 4.652 7.274 1.00 41.78 182 ARG A O 1
ATOM 1524 N N . GLY A 1 183 ? 19.365 4.490 8.368 1.00 43.25 183 GLY A N 1
ATOM 1525 C CA . GLY A 1 183 ? 19.716 3.388 9.255 1.00 43.25 183 GLY A CA 1
ATOM 1526 C C . GLY A 1 183 ? 19.545 2.028 8.565 1.00 43.25 183 GLY A C 1
ATOM 1527 O O . GLY A 1 183 ? 19.049 1.945 7.437 1.00 43.25 183 GLY A O 1
ATOM 1528 N N . PRO A 1 184 ? 19.967 0.922 9.205 1.00 40.94 184 PRO A N 1
ATOM 1529 C CA . PRO A 1 184 ? 20.056 -0.377 8.556 1.00 40.94 184 PRO A CA 1
ATOM 1530 C C . PRO A 1 184 ? 18.672 -1.026 8.417 1.00 40.94 184 PRO A C 1
ATOM 1532 O O . PRO A 1 184 ? 18.347 -1.967 9.144 1.00 40.94 184 PRO A O 1
ATOM 1535 N N . TRP A 1 185 ? 17.904 -0.567 7.417 1.00 47.16 185 TRP A N 1
ATOM 1536 C CA . TRP A 1 185 ? 16.720 -1.211 6.818 1.00 47.16 185 TRP A CA 1
ATOM 1537 C C . TRP A 1 185 ? 16.837 -2.735 6.871 1.00 47.16 185 TRP A C 1
ATOM 1539 O O . TRP A 1 185 ? 15.898 -3.433 7.249 1.00 47.16 185 TRP A O 1
ATOM 1549 N N . TYR A 1 186 ? 18.013 -3.259 6.511 1.00 43.25 186 TYR A N 1
ATOM 1550 C CA . TYR A 1 186 ? 18.332 -4.684 6.455 1.00 43.25 186 TYR A CA 1
ATOM 1551 C C . TYR A 1 186 ? 17.886 -5.488 7.689 1.00 43.25 186 TYR A C 1
ATOM 1553 O O . TYR A 1 186 ? 17.490 -6.643 7.537 1.00 43.25 186 TYR A O 1
ATOM 1561 N N . ARG A 1 187 ? 17.907 -4.897 8.895 1.00 42.72 187 ARG A N 1
ATOM 1562 C CA . ARG A 1 187 ? 17.489 -5.576 10.132 1.00 42.72 187 ARG A CA 1
ATOM 1563 C C . ARG A 1 187 ? 15.965 -5.723 10.251 1.00 42.72 187 ARG A C 1
ATOM 1565 O O . ARG A 1 187 ? 15.512 -6.808 10.595 1.00 42.72 187 ARG A O 1
ATOM 1572 N N . LEU A 1 188 ? 15.192 -4.693 9.892 1.00 48.91 188 LEU A N 1
ATOM 1573 C CA . LEU A 1 188 ? 13.718 -4.726 9.899 1.00 48.91 188 LEU A CA 1
ATOM 1574 C C . LEU A 1 188 ? 13.159 -5.587 8.760 1.00 48.91 188 LEU A C 1
ATOM 1576 O O . LEU A 1 188 ? 12.271 -6.407 8.957 1.00 48.91 188 LEU A O 1
ATOM 1580 N N . TRP A 1 189 ? 13.754 -5.499 7.570 1.00 45.00 189 TRP A N 1
ATOM 1581 C CA . TRP A 1 189 ? 13.362 -6.364 6.455 1.00 45.00 189 TRP A CA 1
ATOM 1582 C C . TRP A 1 189 ? 13.668 -7.846 6.719 1.00 45.00 189 TRP A C 1
ATOM 1584 O O . TRP A 1 189 ? 12.919 -8.720 6.289 1.00 45.00 189 TRP A O 1
ATOM 1594 N N . ARG A 1 190 ? 14.743 -8.163 7.460 1.00 43.94 190 ARG A N 1
ATOM 1595 C CA . ARG A 1 190 ? 15.012 -9.539 7.912 1.00 43.94 190 ARG A CA 1
ATOM 1596 C C . ARG A 1 190 ? 14.015 -10.027 8.957 1.00 43.94 190 ARG A C 1
ATOM 1598 O O . ARG A 1 190 ? 13.660 -11.195 8.887 1.00 43.94 190 ARG A O 1
ATOM 1605 N N . SER A 1 191 ? 13.551 -9.179 9.875 1.00 46.12 191 SER A N 1
ATOM 1606 C CA . SER A 1 191 ? 12.546 -9.595 10.861 1.00 46.12 191 SER A CA 1
ATOM 1607 C C . SER A 1 191 ? 11.157 -9.778 10.242 1.00 46.12 191 SER A C 1
ATOM 1609 O O . SER A 1 191 ? 10.435 -10.687 10.643 1.00 46.12 191 SER A O 1
ATOM 1611 N N . TRP A 1 192 ? 10.797 -9.007 9.209 1.00 47.50 192 TRP A N 1
ATOM 1612 C CA . TRP A 1 192 ? 9.546 -9.206 8.461 1.00 47.50 192 TRP A CA 1
ATOM 1613 C C . TRP A 1 192 ? 9.565 -10.421 7.537 1.00 47.50 192 TRP A C 1
ATOM 1615 O O . TRP A 1 192 ? 8.503 -10.896 7.143 1.0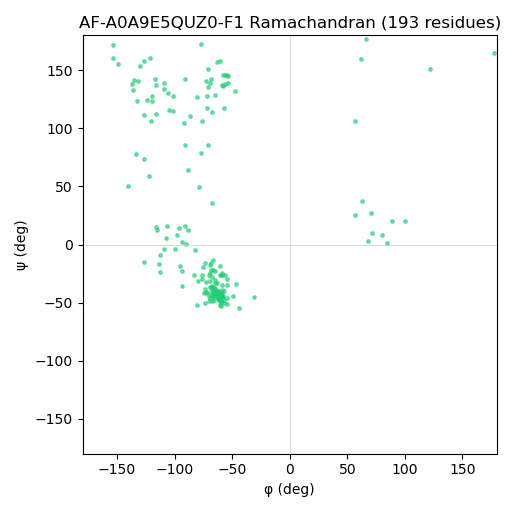0 47.50 192 TRP A O 1
ATOM 1625 N N . ARG A 1 193 ? 10.740 -10.983 7.233 1.00 48.25 193 ARG A N 1
ATOM 1626 C CA . ARG A 1 193 ? 10.814 -12.282 6.554 1.00 48.25 193 ARG A CA 1
ATOM 1627 C C . ARG A 1 193 ? 10.349 -13.450 7.422 1.00 48.25 193 ARG A C 1
ATOM 1629 O O . ARG A 1 193 ? 10.003 -14.469 6.842 1.00 48.25 193 ARG A O 1
ATOM 1636 N N . GLY A 1 194 ? 10.247 -13.276 8.745 1.00 38.62 194 GLY A N 1
ATOM 1637 C CA . GLY A 1 194 ? 9.962 -14.381 9.661 1.00 38.62 194 GLY A CA 1
ATOM 1638 C C . GLY A 1 194 ? 11.062 -15.448 9.625 1.00 38.62 194 GLY A C 1
ATOM 1639 O O . GLY A 1 194 ? 11.879 -15.484 8.709 1.00 38.62 194 GLY A O 1
ATOM 1640 N N . ALA A 1 195 ? 11.129 -16.248 10.683 1.00 38.16 195 ALA A N 1
ATOM 1641 C CA . ALA A 1 195 ? 11.955 -17.450 10.747 1.00 38.16 195 ALA A CA 1
ATOM 1642 C C . ALA A 1 195 ? 11.497 -18.502 9.728 1.00 38.16 195 ALA A C 1
ATOM 1644 O O . ALA A 1 195 ? 10.279 -18.521 9.431 1.00 38.16 195 ALA A O 1
#